Protein AF-0000000086748473 (afdb_homodimer)

Nearest PDB structures (foldseek):
  2xcj-assembly1_B  TM=9.299E-01  e=6.139E-07  Peduovirus P2
  2l49-assembly1_B  TM=7.675E-01  e=3.683E-05  Peduovirus P2
  8tac-assembly2_B  TM=9.339E-01  e=2.029E-02  synthetic construct
  1y7y-assembly1_B  TM=9.120E-01  e=1.917E-02  Aeromonas hydrophila
  2b5a-assembly1_A  TM=8.966E-01  e=2.407E-02  [Bacillus] caldolyticus

Structure (mmCIF, N/CA/C/O backbone):
data_AF-0000000086748473-model_v1
#
loop_
_entity.id
_entity.type
_entity.pdbx_description
1 polymer 'XRE family transcriptional regulator'
#
loop_
_atom_site.group_PDB
_atom_site.id
_atom_site.type_symbol
_atom_site.label_atom_id
_atom_site.label_alt_id
_atom_site.label_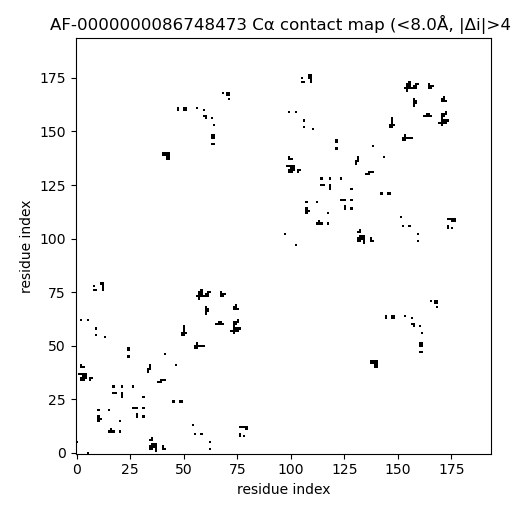comp_id
_atom_site.label_asym_id
_atom_site.label_entity_id
_atom_site.label_seq_id
_atom_site.pdbx_PDB_ins_code
_atom_site.Cartn_x
_atom_site.Cartn_y
_atom_site.Cartn_z
_atom_site.occupancy
_atom_site.B_iso_or_equiv
_atom_site.auth_seq_id
_atom_site.auth_comp_id
_atom_site.auth_asym_id
_atom_site.auth_atom_id
_atom_site.pdbx_PDB_model_num
ATOM 1 N N . MET A 1 1 ? 14.211 -3.514 -5.16 1 90.56 1 MET A N 1
ATOM 2 C CA . MET A 1 1 ? 13.211 -4.023 -6.098 1 90.56 1 MET A CA 1
ATOM 3 C C . MET A 1 1 ? 12.156 -2.967 -6.387 1 90.56 1 MET A C 1
ATOM 5 O O . MET A 1 1 ? 11.758 -2.217 -5.492 1 90.56 1 MET A O 1
ATOM 9 N N . ASN A 1 2 ? 11.789 -2.949 -7.746 1 95.5 2 ASN A N 1
ATOM 10 C CA . ASN A 1 2 ? 10.633 -2.096 -8.023 1 95.5 2 ASN A CA 1
ATOM 11 C C . ASN A 1 2 ? 9.32 -2.816 -7.742 1 95.5 2 ASN A C 1
ATOM 13 O O . ASN A 1 2 ? 9.32 -4.004 -7.41 1 95.5 2 ASN A O 1
ATOM 17 N N . ILE A 1 3 ? 8.227 -2.109 -7.836 1 97.62 3 ILE A N 1
ATOM 18 C CA . ILE A 1 3 ? 6.941 -2.646 -7.406 1 97.62 3 ILE A CA 1
ATOM 19 C C . ILE A 1 3 ? 6.566 -3.844 -8.281 1 97.62 3 ILE A C 1
ATOM 21 O O . ILE A 1 3 ? 6.008 -4.828 -7.789 1 97.62 3 ILE A O 1
ATOM 25 N N . GLY A 1 4 ? 6.852 -3.752 -9.547 1 97.81 4 GLY A N 1
ATOM 26 C CA . GLY A 1 4 ? 6.586 -4.887 -10.414 1 97.81 4 GLY A CA 1
ATOM 27 C C . GLY A 1 4 ? 7.34 -6.137 -10.016 1 97.81 4 GLY A C 1
ATOM 28 O O . GLY A 1 4 ? 6.781 -7.234 -10.023 1 97.81 4 GLY A O 1
ATOM 29 N N . GLU A 1 5 ? 8.562 -6.043 -9.711 1 97.06 5 GLU A N 1
ATOM 30 C CA . GLU A 1 5 ? 9.391 -7.148 -9.242 1 97.06 5 GLU A CA 1
ATOM 31 C C . GLU A 1 5 ? 8.852 -7.742 -7.945 1 97.06 5 GLU A C 1
ATOM 33 O O . GLU A 1 5 ? 8.898 -8.961 -7.742 1 97.06 5 GLU A O 1
ATOM 38 N N . LYS A 1 6 ? 8.367 -6.902 -7.09 1 97.62 6 LYS A N 1
ATOM 39 C CA . LYS A 1 6 ? 7.828 -7.375 -5.816 1 97.62 6 LYS A CA 1
ATOM 40 C C . LYS A 1 6 ? 6.559 -8.195 -6.031 1 97.62 6 LYS A C 1
ATOM 42 O O . LYS A 1 6 ? 6.355 -9.219 -5.371 1 97.62 6 LYS A O 1
ATOM 47 N N . ILE A 1 7 ? 5.746 -7.699 -6.934 1 98 7 ILE A N 1
ATOM 48 C CA . ILE A 1 7 ? 4.52 -8.43 -7.238 1 98 7 ILE A CA 1
ATOM 49 C C . ILE A 1 7 ? 4.867 -9.812 -7.797 1 98 7 ILE A C 1
ATOM 51 O O . ILE A 1 7 ? 4.273 -10.812 -7.398 1 98 7 ILE A O 1
ATOM 55 N N . LYS A 1 8 ? 5.855 -9.812 -8.641 1 97.69 8 LYS A N 1
ATOM 56 C CA . LYS A 1 8 ? 6.32 -11.078 -9.195 1 97.69 8 LYS A CA 1
ATOM 57 C C . LYS A 1 8 ? 6.863 -11.992 -8.094 1 97.69 8 LYS A C 1
ATOM 59 O O . LYS A 1 8 ? 6.574 -13.188 -8.07 1 97.69 8 LYS A O 1
ATOM 64 N N . ALA A 1 9 ? 7.633 -11.461 -7.223 1 97.62 9 ALA A N 1
ATOM 65 C CA . ALA A 1 9 ? 8.211 -12.227 -6.117 1 97.62 9 ALA A CA 1
ATOM 66 C C . ALA A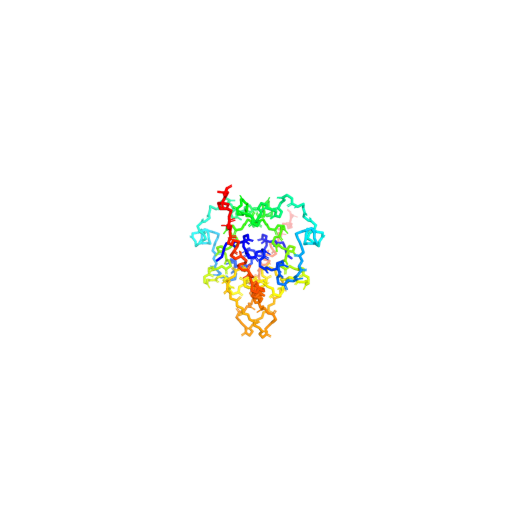 1 9 ? 7.113 -12.836 -5.246 1 97.62 9 ALA A C 1
ATOM 68 O O . ALA A 1 9 ? 7.207 -14 -4.84 1 97.62 9 ALA A O 1
ATOM 69 N N . MET A 1 10 ? 6.086 -12.102 -4.984 1 97.19 10 MET A N 1
ATOM 70 C CA . MET A 1 10 ? 4.969 -12.586 -4.18 1 97.19 10 MET A CA 1
ATOM 71 C C . MET A 1 10 ? 4.234 -13.719 -4.891 1 97.19 10 MET A C 1
ATOM 73 O O . MET A 1 10 ? 3.918 -14.742 -4.273 1 97.19 10 MET A O 1
ATOM 77 N N . ARG A 1 11 ? 3.982 -13.391 -6.133 1 97.75 11 ARG A N 1
ATOM 78 C CA . ARG A 1 11 ? 3.305 -14.414 -6.93 1 97.75 11 ARG A CA 1
ATOM 79 C C . ARG A 1 11 ? 4.082 -15.727 -6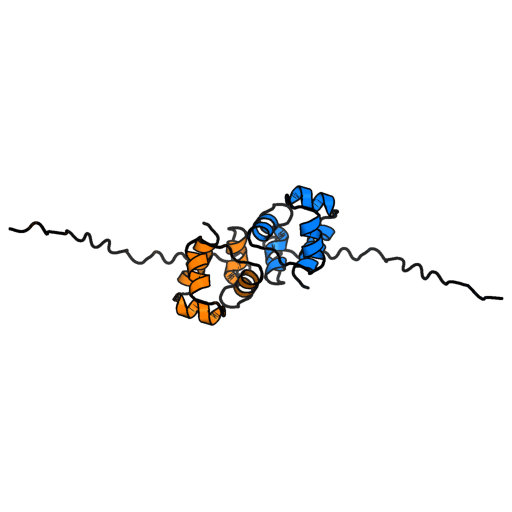.918 1 97.75 11 ARG A C 1
ATOM 81 O O . ARG A 1 11 ? 3.504 -16.797 -6.699 1 97.75 11 ARG A O 1
ATOM 88 N N . ASN A 1 12 ? 5.402 -15.617 -7.113 1 97.44 12 ASN A N 1
ATOM 89 C CA . ASN A 1 12 ? 6.266 -16.797 -7.152 1 97.44 12 ASN A CA 1
ATOM 90 C C . ASN A 1 12 ? 6.324 -17.484 -5.793 1 97.44 12 ASN A C 1
ATOM 92 O O . ASN A 1 12 ? 6.336 -18.719 -5.715 1 97.44 12 ASN A O 1
ATOM 96 N N . ALA A 1 13 ? 6.41 -16.766 -4.766 1 97.12 13 ALA A N 1
ATOM 97 C CA . ALA A 1 13 ? 6.473 -17.312 -3.414 1 97.12 13 ALA A CA 1
ATOM 98 C C . ALA A 1 13 ? 5.234 -18.156 -3.104 1 97.12 13 ALA A C 1
ATOM 100 O O . ALA A 1 13 ? 5.305 -19.109 -2.334 1 97.12 13 ALA A O 1
ATOM 101 N N . GLU A 1 14 ? 4.152 -17.734 -3.717 1 97.25 14 GLU A N 1
ATOM 102 C CA . GLU A 1 14 ? 2.898 -18.453 -3.512 1 97.25 14 GLU A CA 1
ATOM 103 C C . GLU A 1 14 ? 2.705 -19.531 -4.57 1 97.25 14 GLU A C 1
ATOM 105 O O . GLU A 1 14 ? 1.629 -20.125 -4.672 1 97.25 14 GLU A O 1
ATOM 110 N N . ASN A 1 15 ? 3.727 -19.734 -5.434 1 97.25 15 ASN A N 1
ATOM 111 C CA . ASN A 1 15 ? 3.75 -20.766 -6.477 1 97.25 15 ASN A CA 1
ATOM 112 C C . ASN A 1 15 ? 2.58 -20.594 -7.441 1 97.25 15 ASN A C 1
ATOM 114 O O . ASN A 1 15 ? 1.913 -21.578 -7.781 1 97.25 15 ASN A O 1
ATOM 118 N N . LEU A 1 16 ? 2.35 -19.406 -7.824 1 97.62 16 LEU A N 1
ATOM 119 C CA . LEU A 1 16 ? 1.267 -19.125 -8.758 1 97.62 16 LEU A CA 1
ATOM 120 C C . LEU A 1 16 ? 1.817 -18.75 -10.133 1 97.62 16 LEU A C 1
ATOM 122 O O . LEU A 1 16 ? 2.816 -18.031 -10.234 1 97.62 16 LEU A O 1
ATOM 126 N N . SER A 1 17 ? 1.185 -19.266 -11.109 1 98.25 17 SER A N 1
ATOM 127 C CA . SER A 1 17 ? 1.438 -18.766 -12.453 1 98.25 17 SER A CA 1
ATOM 128 C C . SER A 1 17 ? 0.825 -17.375 -12.648 1 98.25 17 SER A C 1
ATOM 130 O O . SER A 1 17 ? 0.049 -16.922 -11.805 1 98.25 17 SER A O 1
ATOM 132 N N . GLN A 1 18 ? 1.211 -16.828 -13.781 1 98.38 18 GLN A N 1
ATOM 133 C CA . GLN A 1 18 ? 0.623 -15.516 -14.07 1 98.38 18 GLN A CA 1
ATOM 134 C C . GLN A 1 18 ? -0.89 -15.625 -14.242 1 98.38 18 GLN A C 1
ATOM 136 O O . GLN A 1 18 ? -1.635 -14.766 -13.758 1 98.38 18 GLN A O 1
ATOM 141 N N . SER A 1 19 ? -1.326 -16.656 -14.93 1 98.38 19 SER A N 1
ATOM 142 C CA . SER A 1 19 ? -2.752 -16.859 -15.156 1 98.38 19 SER A CA 1
ATOM 143 C C . SER A 1 19 ? -3.498 -17.094 -13.852 1 98.38 19 SER A C 1
ATOM 145 O O . SER A 1 19 ? -4.566 -16.516 -13.633 1 98.38 19 SER A O 1
ATOM 147 N N . GLN A 1 20 ? -2.963 -17.859 -12.969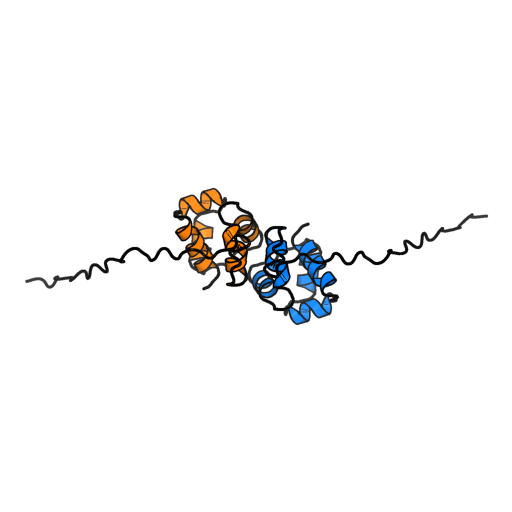 1 98.5 20 GLN A N 1
ATOM 148 C CA . GLN A 1 20 ? -3.576 -18.141 -11.68 1 98.5 20 GLN A CA 1
ATOM 149 C C . GLN A 1 20 ? -3.641 -16.875 -10.82 1 98.5 20 GLN A C 1
ATOM 151 O O . GLN A 1 20 ? -4.656 -16.609 -10.172 1 98.5 20 GLN A O 1
ATOM 156 N N . PHE A 1 21 ? -2.592 -16.203 -10.867 1 98.56 21 PHE A N 1
ATOM 157 C CA . PHE A 1 21 ? -2.531 -14.961 -10.117 1 98.56 21 PHE A CA 1
ATOM 158 C C . PHE A 1 21 ? -3.607 -13.992 -10.594 1 98.56 21 PHE A C 1
ATOM 160 O O . PHE A 1 21 ? -4.293 -13.367 -9.781 1 98.56 21 PHE A O 1
ATOM 167 N N . CYS A 1 22 ? -3.809 -13.789 -11.852 1 98.5 22 CYS A N 1
ATOM 168 C CA . CYS A 1 22 ? -4.789 -12.898 -12.453 1 98.5 22 CYS A CA 1
ATOM 169 C C . CYS A 1 22 ? -6.207 -13.305 -12.078 1 98.5 22 CYS A C 1
ATOM 171 O O . CYS A 1 22 ? -7.059 -12.445 -11.828 1 98.5 22 CYS A O 1
ATOM 173 N N . GLU A 1 23 ? -6.41 -14.602 -12.047 1 98.12 23 GLU A N 1
ATOM 174 C CA . GLU A 1 23 ? -7.727 -15.102 -11.656 1 98.12 23 GLU A CA 1
ATOM 175 C C . GLU A 1 23 ? -8.055 -14.734 -10.211 1 98.12 23 GLU A C 1
ATOM 177 O O . GLU A 1 23 ? -9.141 -14.242 -9.922 1 98.12 23 GLU A O 1
ATOM 182 N N . ILE A 1 24 ? -7.078 -14.891 -9.367 1 97.5 24 ILE A N 1
ATOM 183 C CA . ILE A 1 24 ? -7.246 -14.594 -7.949 1 97.5 24 ILE A CA 1
ATOM 184 C C . ILE A 1 24 ? -7.473 -13.102 -7.758 1 97.5 24 ILE A C 1
ATOM 186 O O . ILE A 1 24 ? -8.344 -12.688 -6.988 1 97.5 24 ILE A O 1
ATOM 190 N N . MET A 1 25 ? -6.73 -12.344 -8.508 1 97.06 25 MET A N 1
ATOM 191 C CA . MET A 1 25 ? -6.727 -10.891 -8.336 1 97.06 25 MET A CA 1
ATOM 192 C C . MET A 1 25 ? -7.801 -10.242 -9.195 1 97.06 25 MET A C 1
ATOM 194 O O . MET A 1 25 ? -8.047 -9.039 -9.078 1 97.06 25 MET A O 1
ATOM 198 N N . GLN A 1 26 ? -8.422 -11.008 -10.055 1 97.19 26 GLN A N 1
ATOM 199 C CA . GLN A 1 26 ? -9.383 -10.469 -11.016 1 97.19 26 GLN A CA 1
ATOM 200 C C . GLN A 1 26 ? -8.766 -9.328 -11.828 1 97.19 26 GLN A C 1
ATOM 202 O O . GLN A 1 26 ? -9.344 -8.242 -11.922 1 97.19 26 GLN A O 1
ATOM 207 N N . LEU A 1 27 ? -7.66 -9.656 -12.422 1 96.5 27 LEU A N 1
ATOM 208 C CA . LEU A 1 27 ? -6.875 -8.742 -13.242 1 96.5 27 LEU A CA 1
ATOM 209 C C . LEU A 1 27 ? -6.605 -9.336 -14.625 1 96.5 27 LEU A C 1
ATOM 211 O O . LEU A 1 27 ? -6.32 -10.531 -14.742 1 96.5 27 LEU A O 1
ATOM 215 N N . PRO A 1 28 ? -6.719 -8.523 -15.641 1 97.31 28 PRO A N 1
ATOM 216 C CA . PRO A 1 28 ? -6.32 -9.023 -16.953 1 97.31 28 PRO A CA 1
ATOM 217 C C . PRO A 1 28 ? -4.832 -9.375 -17.031 1 97.31 28 PRO A C 1
ATOM 219 O O . PRO A 1 28 ? -4 -8.672 -16.453 1 97.31 28 PRO A O 1
ATOM 222 N N . LEU A 1 29 ? -4.531 -10.422 -17.797 1 97.81 29 LEU A N 1
ATOM 223 C CA . LEU A 1 29 ? -3.15 -10.867 -17.969 1 97.81 29 LEU A CA 1
ATOM 224 C C . LEU A 1 29 ? -2.277 -9.75 -18.531 1 97.81 29 LEU A C 1
ATOM 226 O O . LEU A 1 29 ? -1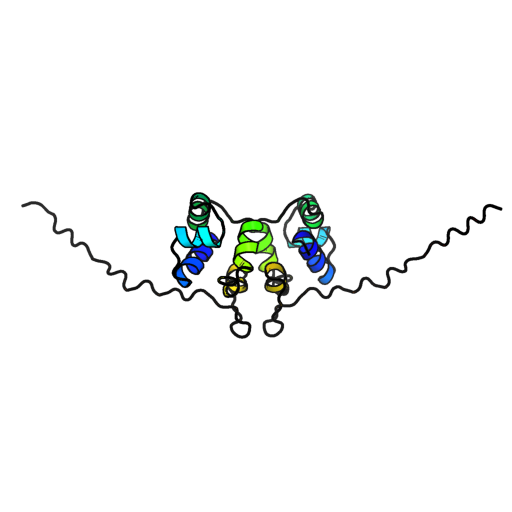.121 -9.602 -18.125 1 97.81 29 LEU A O 1
ATOM 230 N N . SER A 1 30 ? -2.814 -9 -19.391 1 97.88 30 SER A N 1
ATOM 231 C CA . SER A 1 30 ? -2.066 -7.906 -20 1 97.88 30 SER A CA 1
ATOM 232 C C . SER A 1 30 ? -1.627 -6.887 -18.953 1 97.88 30 SER A C 1
ATOM 234 O O . SER A 1 30 ? -0.52 -6.348 -19.031 1 97.88 30 SER A O 1
ATOM 236 N N . THR A 1 31 ? -2.467 -6.625 -17.969 1 97.62 31 THR A N 1
ATOM 237 C CA . THR A 1 31 ? -2.156 -5.688 -16.906 1 97.62 31 THR A CA 1
ATOM 238 C C . THR A 1 31 ? -1.033 -6.227 -16.016 1 97.62 31 THR A C 1
ATOM 240 O O . THR A 1 31 ? -0.087 -5.504 -15.703 1 97.62 31 THR A O 1
ATOM 243 N N . LEU A 1 32 ? -1.147 -7.488 -15.68 1 98.25 32 LEU A N 1
ATOM 244 C CA . LEU A 1 32 ? -0.112 -8.094 -14.844 1 98.25 32 LEU A CA 1
ATOM 245 C C . LEU A 1 32 ? 1.239 -8.062 -15.555 1 98.25 32 LEU A C 1
ATOM 247 O O . LEU A 1 32 ? 2.262 -7.754 -14.938 1 98.25 32 LEU A O 1
ATOM 251 N N . LYS A 1 33 ? 1.223 -8.359 -16.812 1 98.12 33 LYS A N 1
ATOM 252 C CA . LYS A 1 33 ? 2.459 -8.359 -17.594 1 98.12 33 LYS A CA 1
ATOM 253 C C . LYS A 1 33 ? 3.102 -6.977 -17.594 1 98.12 33 LYS A C 1
ATOM 255 O O . LYS A 1 33 ? 4.32 -6.852 -17.469 1 98.12 33 LYS A O 1
ATOM 260 N N . LYS A 1 34 ? 2.299 -6.012 -17.719 1 98.12 34 LYS A N 1
ATOM 261 C CA . LYS A 1 34 ? 2.811 -4.645 -17.703 1 98.12 34 LYS A CA 1
ATOM 262 C C . LYS A 1 34 ? 3.371 -4.281 -16.344 1 98.12 34 LYS A C 1
ATOM 264 O O . LYS A 1 34 ? 4.391 -3.6 -16.234 1 98.12 34 LYS A O 1
ATOM 269 N N . LEU A 1 35 ? 2.734 -4.73 -15.336 1 97.75 35 LEU A N 1
ATOM 270 C CA . LEU A 1 35 ? 3.188 -4.473 -13.969 1 97.75 35 LEU A CA 1
ATOM 271 C C . LEU A 1 35 ? 4.516 -5.168 -13.703 1 97.75 35 LEU A C 1
ATOM 273 O O . LEU A 1 35 ? 5.496 -4.523 -13.32 1 97.75 35 LEU A O 1
ATOM 277 N N . GLU A 1 36 ? 4.492 -6.461 -14 1 97.31 36 GLU A N 1
ATOM 278 C CA . GLU A 1 36 ? 5.68 -7.254 -13.703 1 97.31 36 GLU A CA 1
ATOM 279 C C . GLU A 1 36 ? 6.84 -6.867 -14.617 1 97.31 36 GLU A C 1
ATOM 281 O O . GLU A 1 36 ? 8.008 -7.035 -14.258 1 97.31 36 GLU A O 1
ATOM 286 N N . GLY A 1 37 ? 6.465 -6.316 -15.758 1 96.56 37 GLY A N 1
ATOM 287 C CA . GLY A 1 37 ? 7.469 -5.898 -16.719 1 96.56 37 GLY A CA 1
ATOM 288 C C . GLY A 1 37 ? 7.996 -4.5 -16.469 1 96.56 37 GLY A C 1
ATOM 289 O O . GLY A 1 37 ? 8.898 -4.035 -17.172 1 96.56 37 GLY A O 1
ATOM 290 N N . GLY A 1 38 ? 7.453 -3.791 -15.609 1 95.94 38 GLY A N 1
ATOM 291 C CA . GLY A 1 38 ? 7.922 -2.467 -15.234 1 95.94 38 GLY A CA 1
ATOM 292 C C . GLY A 1 38 ? 7.352 -1.361 -16.094 1 95.94 38 GLY A C 1
ATOM 293 O O . GLY A 1 38 ? 7.801 -0.216 -16.031 1 95.94 38 GLY A O 1
ATOM 294 N N . HIS A 1 39 ? 6.371 -1.622 -16.828 1 95.94 39 HIS A N 1
ATOM 295 C CA . HIS A 1 39 ? 5.801 -0.643 -17.75 1 95.94 39 HIS A CA 1
ATOM 296 C C . HIS A 1 39 ? 4.77 0.232 -17.047 1 95.94 39 HIS A C 1
ATOM 298 O O . HIS A 1 39 ? 4.535 1.372 -17.453 1 95.94 39 HIS A O 1
ATOM 304 N N . ASN A 1 40 ? 4.078 -0.27 -16.047 1 95.75 40 ASN A N 1
ATOM 305 C CA . ASN A 1 40 ? 3.082 0.455 -15.273 1 95.75 40 ASN A CA 1
ATOM 306 C C . ASN A 1 40 ? 3.287 0.245 -13.773 1 95.75 40 ASN A C 1
ATOM 308 O O . ASN A 1 40 ? 3.902 -0.738 -13.359 1 95.75 40 ASN A O 1
ATOM 312 N N . GLU A 1 41 ? 2.824 1.185 -13.102 1 97.5 41 GLU A N 1
ATOM 313 C CA . GLU A 1 41 ? 2.713 1.018 -11.656 1 97.5 41 GLU A CA 1
ATOM 314 C C . GLU A 1 41 ? 1.271 0.74 -11.242 1 97.5 41 GLU A C 1
ATOM 316 O O . GLU A 1 41 ? 0.333 1.229 -11.867 1 97.5 41 GLU A O 1
ATOM 321 N N . PRO A 1 42 ? 1.113 -0.046 -10.227 1 97.69 42 PRO A N 1
ATOM 322 C CA . PRO A 1 42 ? -0.257 -0.336 -9.797 1 97.69 42 PRO A CA 1
ATOM 323 C C . PRO A 1 42 ? -0.938 0.865 -9.148 1 97.69 42 PRO A C 1
ATOM 325 O O . PRO A 1 42 ? -0.271 1.69 -8.516 1 97.69 42 PRO A O 1
ATOM 328 N N . GLY A 1 43 ? -2.225 0.92 -9.312 1 96.69 43 GLY A N 1
ATOM 329 C CA . GLY A 1 43 ? -3.039 1.896 -8.602 1 96.69 43 GLY A CA 1
ATOM 330 C C . GLY A 1 43 ? -3.621 1.361 -7.309 1 96.69 43 GLY A C 1
ATOM 331 O O . GLY A 1 43 ? -3.34 0.226 -6.918 1 96.69 43 GLY A O 1
ATOM 332 N N . TRP A 1 44 ? -4.41 2.16 -6.703 1 97.44 44 TRP A N 1
ATOM 333 C CA . TRP A 1 44 ? -5.008 1.827 -5.418 1 97.44 44 TRP A CA 1
ATOM 334 C C . TRP A 1 44 ? -5.82 0.542 -5.512 1 97.44 44 TRP A C 1
ATOM 336 O O . TRP A 1 44 ? -5.727 -0.326 -4.641 1 97.44 44 TRP A O 1
ATOM 346 N N . ASN A 1 45 ? -6.574 0.429 -6.574 1 95.88 45 ASN A N 1
ATOM 347 C CA . ASN A 1 45 ? -7.445 -0.735 -6.707 1 95.88 45 ASN A CA 1
ATOM 348 C C . ASN A 1 45 ? -6.648 -2.037 -6.68 1 95.88 45 ASN A C 1
ATOM 350 O O . ASN A 1 45 ? -6.973 -2.953 -5.926 1 95.88 45 ASN A O 1
ATOM 354 N N . THR A 1 46 ? -5.621 -2.07 -7.422 1 97.38 46 THR A N 1
ATOM 355 C CA . THR A 1 46 ? -4.781 -3.262 -7.484 1 97.38 46 THR A CA 1
ATOM 356 C C . THR A 1 46 ? -4.07 -3.494 -6.152 1 97.38 46 THR A C 1
ATOM 358 O O . THR A 1 46 ? -4.07 -4.613 -5.633 1 97.38 46 THR A O 1
ATOM 361 N N . LEU A 1 47 ? -3.551 -2.48 -5.574 1 98.06 47 LEU A N 1
ATOM 362 C CA . LEU A 1 47 ? -2.789 -2.588 -4.332 1 98.06 47 LEU A CA 1
ATOM 363 C C . LEU A 1 47 ? -3.691 -3.002 -3.176 1 98.06 47 LEU A C 1
ATOM 365 O O . LEU A 1 47 ? -3.299 -3.814 -2.334 1 98.06 47 LEU A O 1
ATOM 369 N N . SER A 1 48 ? -4.816 -2.375 -3.129 1 97.56 48 SER A N 1
ATOM 370 C CA . SER A 1 48 ? -5.754 -2.709 -2.062 1 97.56 48 SER A CA 1
ATOM 371 C C . SER A 1 48 ? -6.195 -4.168 -2.152 1 97.56 48 SER A C 1
ATOM 373 O O . SER A 1 48 ? -6.242 -4.871 -1.141 1 97.56 48 SER A O 1
ATOM 375 N N . LYS A 1 49 ? -6.504 -4.656 -3.312 1 97.06 49 LYS A N 1
ATOM 376 C CA . LYS A 1 49 ? -6.875 -6.055 -3.504 1 97.06 49 LYS A CA 1
ATOM 377 C C . LYS A 1 49 ? -5.734 -6.984 -3.098 1 97.06 49 LYS A C 1
ATOM 379 O O . LYS A 1 49 ? -5.961 -7.988 -2.416 1 97.06 49 LYS A O 1
ATOM 384 N N . LEU A 1 50 ? -4.59 -6.633 -3.496 1 97.62 50 LEU A N 1
ATOM 385 C CA . LEU A 1 50 ? -3.4 -7.438 -3.23 1 97.62 50 LEU A CA 1
ATOM 386 C C . LEU A 1 50 ? -3.133 -7.531 -1.732 1 97.62 50 LEU A C 1
ATOM 388 O O . LEU A 1 50 ? -2.957 -8.625 -1.195 1 97.62 50 LEU A O 1
ATOM 392 N N . THR A 1 51 ? -3.186 -6.43 -1.056 1 98.12 51 THR A N 1
ATOM 393 C CA . THR A 1 51 ? -2.77 -6.367 0.341 1 98.12 51 THR A CA 1
ATOM 394 C C . THR A 1 51 ? -3.879 -6.871 1.26 1 98.12 51 THR A C 1
ATOM 396 O O . THR A 1 51 ? -3.637 -7.164 2.432 1 98.12 51 THR A O 1
ATOM 399 N N . GLN A 1 52 ? -5.066 -6.934 0.748 1 97.38 52 GLN A N 1
ATOM 400 C CA . GLN A 1 52 ? -6.18 -7.363 1.588 1 97.38 52 GLN A CA 1
ATOM 401 C C . GLN A 1 52 ? -6.543 -8.82 1.318 1 97.38 52 GLN A C 1
ATOM 403 O O . GLN A 1 52 ? -7.289 -9.43 2.086 1 97.38 52 GLN A O 1
ATOM 408 N N . HIS A 1 53 ? -6.023 -9.297 0.256 1 97.88 53 HIS A N 1
ATOM 409 C CA . HIS A 1 53 ? -6.285 -10.703 -0.034 1 97.88 53 HIS A CA 1
ATOM 410 C C . HIS A 1 53 ? -5.645 -11.609 1.011 1 97.88 53 HIS A C 1
ATOM 412 O O . HIS A 1 53 ? -4.473 -11.438 1.355 1 97.88 53 HIS A O 1
ATOM 418 N N . PRO A 1 54 ? -6.359 -12.617 1.421 1 97 54 PRO A N 1
ATOM 419 C CA . PRO A 1 54 ? -5.852 -13.477 2.49 1 97 54 PRO A CA 1
ATOM 420 C C . PRO A 1 54 ? -4.543 -14.164 2.121 1 97 54 PRO A C 1
ATOM 422 O O . PRO A 1 54 ? -3.701 -14.406 2.99 1 97 54 PRO A O 1
ATOM 425 N N . LYS A 1 55 ? -4.34 -14.398 0.906 1 96.81 55 LYS A N 1
ATOM 426 C CA . LYS A 1 55 ? -3.152 -15.109 0.442 1 96.81 55 LYS A CA 1
ATOM 427 C C . LYS A 1 55 ? -1.934 -14.195 0.426 1 96.81 55 LYS A C 1
ATOM 429 O O . LYS A 1 55 ? -0.799 -14.656 0.561 1 96.81 55 LYS A O 1
ATOM 434 N N . PHE A 1 56 ? -2.141 -12.945 0.279 1 98.19 56 PHE A N 1
ATOM 435 C CA . PHE A 1 56 ? -1.021 -12.055 -0.012 1 98.19 56 PHE A CA 1
ATOM 436 C C . PHE A 1 56 ? -0.838 -11.031 1.102 1 98.19 56 PHE A C 1
ATOM 438 O O . PHE A 1 56 ? 0.206 -10.383 1.189 1 98.19 56 PHE A O 1
ATOM 445 N N . LYS A 1 57 ? -1.816 -10.914 1.99 1 98.19 57 LYS A N 1
ATOM 446 C CA . LYS A 1 57 ? -1.812 -9.859 3.004 1 98.19 57 LYS A CA 1
ATOM 447 C C . LYS A 1 57 ? -0.594 -9.984 3.914 1 98.19 57 LYS A C 1
ATOM 449 O O . LYS A 1 57 ? -0.149 -8.992 4.5 1 98.19 57 LYS A O 1
ATOM 454 N N . LYS A 1 58 ? -0.017 -11.141 4.016 1 97.75 58 LYS A N 1
ATOM 455 C CA . LYS A 1 58 ? 1.148 -11.375 4.863 1 97.75 58 LYS A CA 1
ATOM 456 C C . LYS A 1 58 ? 2.371 -10.633 4.336 1 97.75 58 LYS A C 1
ATOM 458 O O . LYS A 1 58 ? 3.354 -10.453 5.059 1 97.75 58 LYS A O 1
ATOM 463 N N . TYR A 1 59 ? 2.309 -10.141 3.062 1 98.44 59 TYR A N 1
ATOM 464 C CA . TYR A 1 59 ? 3.459 -9.492 2.447 1 98.44 59 TYR A CA 1
ATOM 465 C C . TYR A 1 59 ? 3.307 -7.977 2.475 1 98.44 59 TYR A C 1
ATOM 467 O O . TYR A 1 59 ? 4.176 -7.25 1.983 1 98.44 59 TYR A O 1
ATOM 475 N N . THR A 1 60 ? 2.301 -7.484 3.08 1 98.56 60 THR A N 1
ATOM 476 C CA . THR A 1 60 ? 1.897 -6.086 2.941 1 98.56 60 THR A CA 1
ATOM 477 C C . THR A 1 60 ? 3.008 -5.152 3.412 1 98.56 60 THR A C 1
ATOM 479 O O . THR A 1 60 ? 3.395 -4.227 2.695 1 98.56 60 THR A O 1
ATOM 482 N N . LEU A 1 61 ? 3.545 -5.391 4.551 1 98.25 61 LEU A N 1
ATOM 483 C CA . LEU A 1 61 ? 4.555 -4.5 5.109 1 98.25 61 LEU A CA 1
ATOM 484 C C . LEU A 1 61 ? 5.816 -4.504 4.25 1 98.25 61 LEU A C 1
ATOM 486 O O . LEU A 1 61 ? 6.359 -3.441 3.934 1 98.25 61 LEU A O 1
ATOM 490 N N . TRP A 1 62 ? 6.23 -5.68 3.867 1 98.06 62 TRP A N 1
ATOM 491 C CA . TRP A 1 62 ? 7.398 -5.805 3 1 98.06 62 TRP A CA 1
ATOM 492 C C . TRP A 1 62 ? 7.156 -5.113 1.66 1 98.06 62 TRP A C 1
ATOM 494 O O . TRP A 1 62 ? 8.016 -4.383 1.165 1 98.06 62 TRP A O 1
ATOM 504 N N . LEU A 1 63 ? 5.996 -5.324 1.14 1 98.19 63 LEU A N 1
ATOM 505 C CA . LEU A 1 63 ? 5.629 -4.766 -0.159 1 98.19 63 LEU A CA 1
ATOM 506 C C . LEU A 1 63 ? 5.734 -3.246 -0.148 1 98.19 63 LEU A C 1
ATOM 508 O O . LEU A 1 63 ? 6.258 -2.648 -1.091 1 98.19 63 LEU A O 1
ATOM 512 N N . MET A 1 64 ? 5.332 -2.666 0.977 1 98.19 64 MET A N 1
ATOM 513 C CA . MET A 1 64 ? 5.168 -1.216 1.006 1 98.19 64 MET A CA 1
ATOM 514 C C . MET A 1 64 ? 6.406 -0.541 1.588 1 98.19 64 MET A C 1
ATOM 516 O O . MET A 1 64 ? 6.711 0.604 1.251 1 98.19 64 MET A O 1
ATOM 520 N N . THR A 1 65 ? 7.18 -1.241 2.488 1 96.94 65 THR A N 1
ATOM 521 C CA . THR A 1 65 ? 8.203 -0.531 3.25 1 96.94 65 THR A CA 1
ATOM 522 C C . THR A 1 65 ? 9.531 -1.267 3.182 1 96.94 65 THR A C 1
ATOM 524 O O . THR A 1 65 ? 10.547 -0.781 3.695 1 96.94 65 THR A O 1
ATOM 527 N N . ASP A 1 66 ? 9.57 -2.426 2.633 1 97 66 ASP A N 1
ATOM 528 C CA . ASP A 1 66 ? 10.766 -3.27 2.568 1 97 66 ASP A CA 1
ATOM 529 C C . ASP A 1 66 ? 11.148 -3.779 3.957 1 97 66 ASP A C 1
ATOM 531 O O . ASP A 1 66 ? 12.297 -4.16 4.184 1 97 66 ASP A O 1
ATOM 535 N N . THR A 1 67 ? 10.18 -3.709 4.922 1 95.94 67 THR A N 1
ATOM 536 C CA . THR A 1 67 ? 10.391 -4.254 6.258 1 95.94 67 THR A CA 1
ATOM 537 C C . THR A 1 67 ? 9.398 -5.371 6.555 1 95.94 67 THR A C 1
ATOM 539 O O . THR A 1 67 ? 8.367 -5.484 5.891 1 95.94 67 THR A O 1
ATOM 542 N N . THR A 1 68 ? 9.805 -6.176 7.527 1 97.25 68 THR A N 1
ATOM 543 C CA . THR A 1 68 ? 8.938 -7.273 7.945 1 97.25 68 THR A CA 1
ATOM 544 C C . THR A 1 68 ? 8.672 -7.211 9.445 1 97.25 68 THR A C 1
ATOM 546 O O . THR A 1 68 ? 9.312 -6.434 10.164 1 97.25 68 THR A O 1
ATOM 549 N N . ALA A 1 69 ? 7.629 -7.828 9.844 1 96.88 69 ALA A N 1
ATOM 550 C CA . ALA A 1 69 ? 7.242 -8.023 11.242 1 96.88 69 ALA A CA 1
ATOM 551 C C . ALA A 1 69 ? 6.688 -9.422 11.469 1 96.88 69 ALA A C 1
ATOM 553 O O . ALA A 1 69 ? 5.484 -9.594 11.688 1 96.88 69 ALA A O 1
ATOM 554 N N . PRO A 1 70 ? 7.625 -10.391 11.484 1 96.38 70 PRO A N 1
ATOM 555 C CA . PRO A 1 70 ? 7.184 -11.781 11.555 1 96.38 70 PRO A CA 1
ATOM 556 C C . PRO A 1 70 ? 6.297 -12.062 12.773 1 96.38 70 PRO A C 1
ATOM 558 O O . PRO A 1 70 ? 5.395 -12.898 12.703 1 96.38 70 PRO A O 1
ATOM 561 N N . GLU A 1 71 ? 6.539 -11.336 13.844 1 95.19 71 GLU A N 1
ATOM 562 C CA . GLU A 1 71 ? 5.734 -11.523 15.047 1 95.19 71 GLU A CA 1
ATOM 563 C C . GLU A 1 71 ? 4.273 -11.156 14.797 1 95.19 71 GLU A C 1
ATOM 565 O O . GLU A 1 71 ? 3.381 -11.617 15.516 1 95.19 71 GLU A O 1
ATOM 570 N N . ALA A 1 72 ? 4.066 -10.438 13.789 1 95.75 72 ALA A N 1
ATOM 571 C CA . ALA A 1 72 ? 2.707 -10.031 13.438 1 95.75 72 ALA A CA 1
ATOM 572 C C . ALA A 1 72 ? 2.244 -10.719 12.156 1 95.75 72 ALA A C 1
ATOM 574 O O . ALA A 1 72 ? 1.251 -10.305 11.547 1 95.75 72 ALA A O 1
ATOM 575 N N . GLY A 1 73 ? 2.998 -11.609 11.68 1 96.69 73 GLY A N 1
ATOM 576 C CA . GLY A 1 73 ? 2.643 -12.367 10.492 1 96.69 73 GLY A CA 1
ATOM 577 C C . GLY A 1 73 ? 3.041 -11.68 9.203 1 96.69 73 GLY A C 1
ATOM 578 O O . GLY A 1 73 ? 2.654 -12.117 8.117 1 96.69 73 GLY A O 1
ATOM 579 N N . GLN A 1 74 ? 3.727 -10.594 9.297 1 98 74 GLN A N 1
ATOM 580 C CA . GLN A 1 74 ? 4.211 -9.859 8.133 1 98 74 GLN A CA 1
ATOM 581 C C . GLN A 1 74 ? 5.605 -10.328 7.727 1 98 74 GLN A C 1
ATOM 583 O O . GLN A 1 74 ? 6.598 -9.977 8.367 1 98 74 GLN A O 1
ATOM 588 N N . VAL A 1 75 ? 5.66 -10.992 6.535 1 98.06 75 VAL A N 1
ATOM 589 C CA . VAL A 1 75 ? 6.887 -11.641 6.094 1 98.06 75 VAL A CA 1
ATOM 590 C C . VAL A 1 75 ? 7.238 -11.188 4.68 1 98.06 75 VAL A C 1
ATOM 592 O O . VAL A 1 75 ? 6.473 -10.453 4.051 1 98.06 75 VAL A O 1
ATOM 595 N N . SER A 1 76 ? 8.422 -11.555 4.254 1 97.75 76 SER A N 1
ATOM 596 C CA . SER A 1 76 ? 8.836 -11.352 2.871 1 97.75 76 SER A CA 1
ATOM 597 C C . SER A 1 76 ? 8.773 -12.648 2.076 1 97.75 76 SER A C 1
ATOM 599 O O . SER A 1 76 ? 8.812 -13.742 2.654 1 97.75 76 SER A O 1
ATOM 601 N N . PRO A 1 77 ? 8.508 -12.484 0.815 1 96.31 77 PRO A N 1
ATOM 602 C CA . PRO A 1 77 ? 8.531 -13.711 0.014 1 96.31 77 PRO A CA 1
ATOM 603 C C . PRO A 1 77 ? 9.859 -14.461 0.122 1 96.31 77 PRO A C 1
ATOM 605 O O . PRO A 1 77 ? 10.922 -13.836 0.151 1 96.31 77 PRO A O 1
ATOM 608 N N . ALA A 1 78 ? 9.781 -15.711 0.451 1 82.44 78 ALA A N 1
ATOM 609 C CA . ALA A 1 78 ? 10.961 -16.578 0.495 1 82.44 78 ALA A CA 1
ATOM 610 C C . ALA A 1 78 ? 11.531 -16.797 -0.902 1 82.44 78 ALA A C 1
ATOM 612 O O . ALA A 1 78 ? 10.781 -16.984 -1.862 1 82.44 78 ALA A O 1
ATOM 613 N N . ILE A 1 79 ? 12.273 -15.828 -1.269 1 62.09 79 ILE A N 1
ATOM 614 C CA . ILE A 1 79 ? 12.82 -16.094 -2.596 1 62.09 79 ILE A CA 1
ATOM 615 C C . ILE A 1 79 ? 13.062 -17.594 -2.764 1 62.09 79 ILE A C 1
ATOM 617 O O . ILE A 1 79 ? 13.812 -18.188 -1.999 1 62.09 79 ILE A O 1
ATOM 621 N N . ALA A 1 80 ? 12.047 -18.344 -3.002 1 49.53 80 ALA A N 1
ATOM 622 C CA . ALA A 1 80 ? 12.422 -19.688 -3.445 1 49.53 80 ALA A CA 1
ATOM 623 C C . ALA A 1 80 ? 13.703 -19.656 -4.273 1 49.53 80 ALA A C 1
ATOM 625 O O . ALA A 1 80 ? 13.836 -18.828 -5.18 1 49.53 80 ALA A O 1
ATOM 626 N N . HIS A 1 81 ? 14.852 -19.719 -3.602 1 42.53 81 HIS A N 1
ATOM 627 C CA . HIS A 1 81 ? 16.031 -19.969 -4.43 1 42.53 81 HIS A CA 1
ATOM 628 C C . HIS A 1 81 ? 15.641 -20.688 -5.719 1 42.53 81 HIS A C 1
ATOM 630 O O . HIS A 1 81 ? 14.977 -21.719 -5.688 1 42.53 81 HIS A O 1
ATOM 636 N N . ASN A 1 82 ? 15.312 -19.938 -6.746 1 40.62 82 ASN A N 1
ATOM 637 C CA . ASN A 1 82 ? 15.336 -20.734 -7.973 1 40.62 82 ASN A CA 1
ATOM 638 C C . ASN A 1 82 ? 16.109 -22.031 -7.781 1 40.62 82 ASN A C 1
ATOM 640 O O . ASN A 1 82 ? 17.125 -22.062 -7.09 1 40.62 82 ASN A O 1
ATOM 644 N N . GLY A 1 83 ? 15.508 -23.219 -7.672 1 37.69 83 GLY A N 1
ATOM 645 C CA . GLY A 1 83 ? 16.344 -24.391 -7.91 1 37.69 83 GLY A CA 1
ATOM 646 C C . GLY A 1 83 ? 17.562 -24.078 -8.766 1 37.69 83 GLY A C 1
ATOM 647 O O . GLY A 1 83 ? 17.625 -23.031 -9.414 1 37.69 83 GLY A O 1
ATOM 648 N N . PRO A 1 84 ? 18.75 -24.656 -8.477 1 37.59 84 PRO A N 1
ATOM 649 C CA . PRO A 1 84 ? 19.906 -24.484 -9.352 1 37.59 84 PRO A CA 1
ATOM 650 C C . PRO A 1 84 ? 19.531 -24.297 -10.812 1 37.59 84 PRO A C 1
ATOM 652 O O . PRO A 1 84 ? 18.828 -25.141 -11.383 1 37.59 84 PRO A O 1
ATOM 655 N N . GLU A 1 85 ? 18.938 -23.219 -11.156 1 37.41 85 GLU A N 1
ATOM 656 C CA . GLU A 1 85 ? 19.031 -23.141 -12.609 1 37.41 85 GLU A CA 1
ATOM 657 C C . GLU A 1 85 ? 20.234 -23.891 -13.133 1 37.41 85 GLU A C 1
ATOM 659 O O . GLU A 1 85 ? 21.375 -23.609 -12.734 1 37.41 85 GLU A O 1
ATOM 664 N N . ASN A 1 86 ? 20.109 -25.188 -13.172 1 33.5 86 ASN A N 1
ATOM 665 C CA . ASN A 1 86 ? 21.078 -25.953 -13.961 1 33.5 86 ASN A CA 1
ATOM 666 C C . ASN A 1 86 ? 21.5 -25.188 -15.211 1 33.5 86 ASN A C 1
ATOM 668 O O . ASN A 1 86 ? 20.703 -24.969 -16.125 1 33.5 86 ASN A O 1
ATOM 672 N N . GLU A 1 87 ? 22.078 -24.094 -14.992 1 37 87 GLU A N 1
ATOM 673 C CA . GLU A 1 87 ? 22.875 -23.562 -16.109 1 37 87 GLU A CA 1
ATOM 674 C C . GLU A 1 87 ? 23.484 -24.703 -16.922 1 37 87 GLU A C 1
ATOM 676 O O . GLU A 1 87 ? 24.438 -25.344 -16.469 1 37 87 GLU A O 1
ATOM 681 N N . THR A 1 88 ? 22.641 -25.578 -17.453 1 34.19 88 THR A N 1
ATOM 682 C CA . THR A 1 88 ? 23.188 -26.438 -18.5 1 34.19 88 THR A CA 1
ATOM 683 C C . THR A 1 88 ? 24.062 -25.641 -19.469 1 34.19 88 THR A C 1
ATOM 685 O O . THR A 1 88 ? 23.578 -24.734 -20.141 1 34.19 88 THR A O 1
ATOM 688 N N . SER A 1 89 ? 25.234 -25.25 -18.984 1 36.38 89 SER A N 1
ATOM 689 C CA . SER A 1 89 ? 26.312 -24.859 -19.891 1 36.38 89 SER A CA 1
ATOM 690 C C . SER A 1 89 ? 26.328 -25.734 -21.125 1 36.38 89 SER A C 1
ATOM 692 O O . SER A 1 89 ? 26.5 -26.953 -21.047 1 36.38 89 SER A O 1
ATOM 694 N N . PHE A 1 90 ? 25.297 -25.547 -21.969 1 33.91 90 PHE A N 1
ATOM 695 C CA . PHE A 1 90 ? 25.469 -26.125 -23.297 1 33.91 90 PHE A CA 1
ATOM 696 C C . PHE A 1 90 ? 26.859 -25.828 -23.844 1 33.91 90 PHE A C 1
ATOM 698 O O . PHE A 1 90 ? 27.188 -24.672 -24.078 1 33.91 90 PHE A O 1
ATOM 705 N N . HIS A 1 91 ? 27.891 -26.438 -23.234 1 37.62 91 HIS A N 1
ATOM 706 C CA . HIS A 1 91 ? 29.172 -26.578 -23.906 1 37.62 91 HIS A CA 1
ATOM 707 C C . HIS A 1 91 ? 29 -26.922 -25.375 1 37.62 91 HIS A C 1
ATOM 709 O O . HIS A 1 91 ? 28.453 -27.969 -25.719 1 37.62 91 HIS A O 1
ATOM 715 N N . SER A 1 92 ? 28.469 -25.938 -26.141 1 33.5 92 SER A N 1
ATOM 716 C CA . SER A 1 92 ? 28.594 -26.078 -27.594 1 33.5 92 SER A CA 1
ATOM 717 C C . SER A 1 92 ? 30 -26.531 -27.984 1 33.5 92 SER A C 1
ATOM 719 O O . SER A 1 92 ? 30.984 -25.844 -27.672 1 33.5 92 SER A O 1
ATOM 721 N N . ASN A 1 93 ? 30.234 -27.797 -27.875 1 36.72 93 ASN A N 1
ATOM 722 C CA . ASN A 1 93 ? 31.359 -28.516 -28.453 1 36.72 93 ASN A CA 1
ATOM 723 C C . ASN A 1 93 ? 31.531 -28.203 -29.938 1 36.72 93 ASN A C 1
ATOM 725 O O . ASN A 1 93 ? 30.844 -28.781 -30.781 1 36.72 93 ASN A O 1
ATOM 729 N N . GLN A 1 94 ? 31 -27.078 -30.438 1 29.88 94 GLN A N 1
ATOM 730 C CA . GLN A 1 94 ? 31.297 -27.109 -31.875 1 29.88 94 GLN A CA 1
ATOM 731 C C . GLN A 1 94 ? 32.812 -27.109 -32.125 1 29.88 94 GLN A C 1
ATOM 733 O O . GLN A 1 94 ? 33.469 -26.078 -31.922 1 29.88 94 GLN A O 1
ATOM 738 N N . LYS A 1 95 ? 33.688 -27.891 -31.5 1 32.09 95 LYS A N 1
ATOM 739 C CA . LYS A 1 95 ? 34.969 -27.969 -32.219 1 32.09 95 LYS A CA 1
ATOM 740 C C . LYS A 1 95 ? 34.75 -28.312 -33.688 1 32.09 95 LYS A C 1
ATOM 742 O O . LYS A 1 95 ? 34.188 -29.359 -34 1 32.09 95 LYS A O 1
ATOM 747 N N . ILE A 1 96 ? 34.281 -27.172 -34.406 1 31.39 96 ILE A N 1
ATOM 748 C CA . ILE A 1 96 ? 34.438 -27.297 -35.875 1 31.39 96 ILE A CA 1
ATOM 749 C C . ILE A 1 96 ? 35.781 -27.906 -36.188 1 31.39 96 ILE A C 1
ATOM 751 O O . ILE A 1 96 ? 36.844 -27.391 -35.781 1 31.39 96 ILE A O 1
ATOM 755 N N . GLY A 1 97 ? 35.938 -29.234 -35.938 1 28.03 97 GLY A N 1
ATOM 756 C CA . GLY A 1 97 ? 36.719 -29.891 -37 1 28.03 97 GLY A CA 1
ATOM 757 C C . GLY A 1 97 ? 36.188 -29.625 -38.375 1 28.03 97 GLY A C 1
ATOM 758 O O . GLY A 1 97 ? 35 -29.297 -38.562 1 28.03 97 GLY A O 1
ATOM 759 N N . MET B 1 1 ? -13.641 3.041 6.16 1 90.44 1 MET B N 1
ATOM 760 C CA . MET B 1 1 ? -13.078 4.273 5.613 1 90.44 1 MET B CA 1
ATOM 761 C C . MET B 1 1 ? -12.516 4.043 4.215 1 90.44 1 MET B C 1
ATOM 763 O O . MET B 1 1 ? -11.93 2.992 3.943 1 90.44 1 MET B O 1
ATOM 767 N N . ASN B 1 2 ? -12.797 5.113 3.344 1 95.5 2 ASN B N 1
ATOM 768 C CA . ASN B 1 2 ? -12.102 5.023 2.062 1 95.5 2 ASN B CA 1
ATOM 769 C C . ASN B 1 2 ? -10.68 5.566 2.154 1 95.5 2 ASN B C 1
ATOM 771 O O . ASN B 1 2 ? -10.281 6.09 3.195 1 95.5 2 ASN B O 1
ATOM 775 N N . ILE B 1 3 ? -9.93 5.418 1.107 1 97.56 3 ILE B N 1
ATOM 776 C CA . ILE B 1 3 ? -8.5 5.73 1.155 1 97.56 3 ILE B CA 1
ATOM 777 C C . ILE B 1 3 ? -8.305 7.223 1.416 1 97.56 3 ILE B C 1
ATOM 779 O O . ILE B 1 3 ? -7.395 7.617 2.145 1 97.56 3 ILE B O 1
ATOM 783 N N . GLY B 1 4 ? -9.133 8.031 0.827 1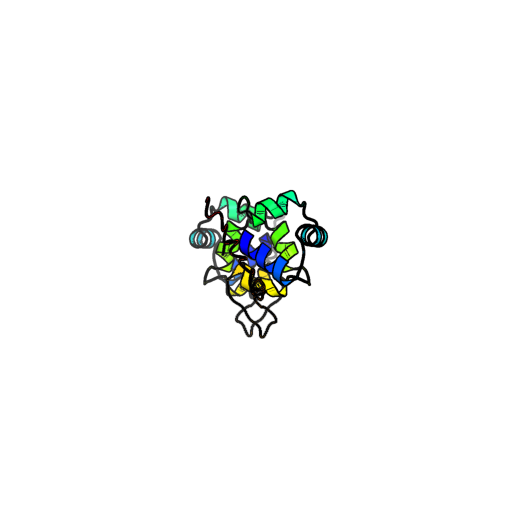 97.81 4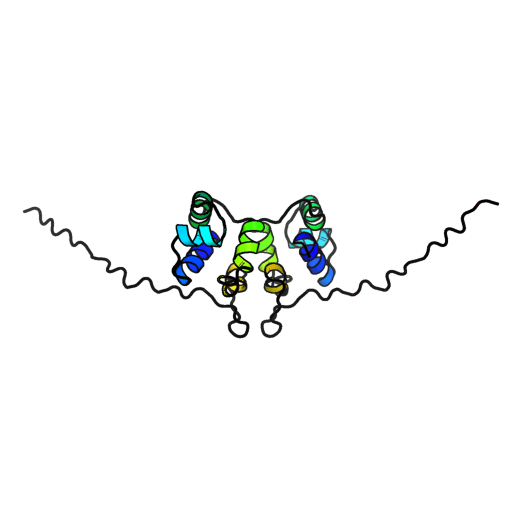 GLY B N 1
ATOM 784 C CA . GLY B 1 4 ? -9.055 9.461 1.091 1 97.81 4 GLY B CA 1
ATOM 785 C C . GLY B 1 4 ? -9.266 9.805 2.551 1 97.81 4 GLY B C 1
ATOM 786 O O . GLY B 1 4 ? -8.547 10.648 3.104 1 97.81 4 GLY B O 1
ATOM 787 N N . GLU B 1 5 ? -10.203 9.258 3.178 1 97.06 5 GLU B N 1
ATOM 788 C CA . GLU B 1 5 ? -10.484 9.453 4.598 1 97.06 5 GLU B CA 1
ATOM 789 C C . GLU B 1 5 ? -9.312 9 5.461 1 97.06 5 GLU B C 1
ATOM 791 O O . GLU B 1 5 ? -9.008 9.625 6.48 1 97.06 5 GLU B O 1
ATOM 796 N N . LYS B 1 6 ? -8.688 7.938 5.078 1 97.62 6 LYS B N 1
ATOM 797 C CA . LYS B 1 6 ? -7.551 7.426 5.84 1 97.62 6 LYS B CA 1
ATOM 798 C C . LYS B 1 6 ? -6.367 8.383 5.77 1 97.62 6 LYS B C 1
ATOM 800 O O . LYS B 1 6 ? -5.684 8.609 6.766 1 97.62 6 LYS B O 1
ATOM 805 N N . ILE B 1 7 ? -6.164 8.906 4.574 1 98 7 ILE B N 1
ATOM 806 C CA . ILE B 1 7 ? -5.082 9.867 4.41 1 98 7 ILE B CA 1
ATOM 807 C C . ILE B 1 7 ? -5.336 11.086 5.285 1 98 7 ILE B C 1
ATOM 809 O O . ILE B 1 7 ? -4.43 11.578 5.961 1 98 7 ILE B O 1
ATOM 813 N N . LYS B 1 8 ? -6.57 11.492 5.289 1 97.62 8 LYS B N 1
ATOM 814 C CA . LYS B 1 8 ? -6.945 12.617 6.141 1 97.62 8 LYS B CA 1
ATOM 815 C C . LYS B 1 8 ? -6.734 12.289 7.613 1 97.62 8 LYS B C 1
ATOM 817 O O . LYS B 1 8 ? -6.219 13.109 8.375 1 97.62 8 LYS B O 1
ATOM 822 N N . ALA B 1 9 ? -7.133 11.148 8.016 1 97.56 9 ALA B N 1
ATOM 823 C CA . ALA B 1 9 ? -6.977 10.711 9.398 1 97.56 9 ALA B CA 1
ATOM 824 C C . ALA B 1 9 ? -5.508 10.711 9.812 1 97.56 9 ALA B C 1
ATOM 826 O O . ALA B 1 9 ? -5.164 11.148 10.914 1 97.56 9 ALA B O 1
ATOM 827 N N . MET B 1 10 ? -4.66 10.258 8.961 1 97.19 10 MET B N 1
ATOM 828 C CA . MET B 1 10 ? -3.225 10.219 9.234 1 97.19 10 MET B CA 1
ATOM 829 C C . MET B 1 10 ? -2.66 11.625 9.367 1 97.19 10 MET B C 1
ATOM 831 O O . MET B 1 10 ? -1.893 11.906 10.297 1 97.19 10 MET B O 1
ATOM 835 N N . ARG B 1 11 ? -3.066 12.383 8.367 1 97.75 11 ARG B N 1
ATOM 836 C CA . ARG B 1 11 ? -2.611 13.766 8.398 1 97.75 11 ARG B CA 1
ATOM 837 C C . ARG B 1 11 ? -3.002 14.445 9.711 1 97.75 11 ARG B C 1
ATOM 839 O O . ARG B 1 11 ? -2.176 15.102 10.352 1 97.75 11 ARG B O 1
ATOM 846 N N . ASN B 1 12 ? -4.266 14.227 10.125 1 97.44 12 ASN B N 1
ATOM 847 C CA . ASN B 1 12 ? -4.777 14.836 11.344 1 97.44 12 ASN B CA 1
ATOM 848 C C . ASN B 1 12 ? -4.078 14.273 12.586 1 97.44 12 ASN B C 1
ATOM 850 O O . ASN B 1 12 ? -3.793 15.016 13.523 1 97.44 12 ASN B O 1
ATOM 854 N N . ALA B 1 13 ? -3.846 13.047 12.625 1 97.06 13 ALA B N 1
ATOM 855 C CA . ALA B 1 13 ? -3.182 12.406 13.758 1 97.06 13 ALA B CA 1
ATOM 856 C C . ALA B 1 13 ? -1.787 12.984 13.977 1 97.06 13 ALA B C 1
ATOM 858 O O . ALA B 1 13 ? -1.299 13.031 15.109 1 97.06 13 ALA B O 1
ATOM 859 N N . GLU B 1 14 ? -1.207 13.383 12.867 1 97.25 14 GLU B N 1
ATOM 860 C CA . GLU B 1 14 ? 0.126 13.977 12.945 1 97.25 14 GLU B CA 1
ATOM 861 C C . GLU B 1 14 ? 0.05 15.492 13.102 1 97.25 14 GLU B C 1
ATOM 863 O O . GLU B 1 14 ? 1.066 16.188 13.008 1 97.25 14 GLU B O 1
ATOM 868 N N . ASN B 1 15 ? -1.174 16.031 13.25 1 97.25 15 ASN B N 1
ATOM 869 C CA . ASN B 1 15 ? -1.44 17.453 13.469 1 97.25 15 ASN B CA 1
ATOM 870 C C . ASN B 1 15 ? -0.89 18.312 12.336 1 97.25 15 ASN B C 1
ATOM 872 O O . ASN B 1 15 ? -0.253 19.344 12.578 1 97.25 15 ASN B O 1
ATOM 876 N N . LEU B 1 16 ? -1.106 17.859 11.164 1 97.56 16 LEU B N 1
ATOM 877 C CA . LEU B 1 16 ? -0.644 18.594 9.992 1 97.56 16 LEU B CA 1
ATOM 878 C C . LEU B 1 16 ? -1.815 19.234 9.25 1 97.56 16 LEU B C 1
ATOM 880 O O . LEU B 1 16 ? -2.879 18.625 9.125 1 97.56 16 LEU B O 1
ATOM 884 N N . SER B 1 17 ? -1.591 20.438 8.852 1 98.25 17 SER B N 1
ATOM 885 C CA . SER B 1 17 ? -2.518 21.031 7.898 1 98.25 17 SER B CA 1
ATOM 886 C C . SER B 1 17 ? -2.369 20.406 6.516 1 98.25 17 SER B C 1
ATOM 888 O O . SER B 1 17 ? -1.421 19.656 6.266 1 98.25 17 SER B O 1
ATOM 890 N N . GLN B 1 18 ? -3.33 20.797 5.695 1 98.31 18 GLN B N 1
ATOM 891 C CA . GLN B 1 18 ? -3.227 20.281 4.332 1 98.31 18 GLN B CA 1
ATOM 892 C C . GLN B 1 18 ? -1.965 20.797 3.646 1 98.31 18 GLN B C 1
ATOM 894 O O . GLN B 1 18 ? -1.281 20.047 2.945 1 98.31 18 GLN B O 1
ATOM 899 N N . SER B 1 19 ? -1.674 22.078 3.854 1 98.38 19 SER B N 1
ATOM 900 C CA . SER B 1 19 ? -0.494 22.688 3.252 1 98.38 19 SER B CA 1
ATOM 901 C C . SER B 1 19 ? 0.787 22.031 3.762 1 98.38 19 SER B C 1
ATOM 903 O O . SER B 1 19 ? 1.69 21.734 2.979 1 98.38 19 SER B O 1
ATOM 905 N N . GLN B 1 20 ? 0.88 21.766 5.02 1 98.5 20 GLN B N 1
ATOM 906 C CA . GLN B 1 20 ? 2.051 21.141 5.617 1 98.5 20 GLN B CA 1
ATOM 907 C C . GLN B 1 20 ? 2.221 19.703 5.113 1 98.5 20 GLN B C 1
ATOM 909 O O . GLN B 1 20 ? 3.336 19.281 4.797 1 98.5 20 GLN B O 1
ATOM 914 N N . PHE B 1 21 ? 1.149 19.078 5.07 1 98.56 21 PHE B N 1
ATOM 915 C CA . PHE B 1 21 ? 1.164 17.719 4.566 1 98.56 21 PHE B CA 1
ATOM 916 C C . PHE B 1 21 ? 1.68 17.672 3.133 1 98.56 21 PHE B C 1
ATOM 918 O O . PHE B 1 21 ? 2.504 16.812 2.791 1 98.56 21 PHE B O 1
ATOM 925 N N . CYS B 1 22 ? 1.252 18.5 2.252 1 98.5 22 CYS B N 1
ATOM 926 C CA . CYS B 1 22 ? 1.642 18.578 0.849 1 98.5 22 CYS B CA 1
ATOM 927 C C . CYS B 1 22 ? 3.131 18.875 0.712 1 98.5 22 CYS B C 1
ATOM 929 O O . CYS B 1 22 ? 3.799 18.312 -0.167 1 98.5 22 CYS B O 1
ATOM 931 N N . GLU B 1 23 ? 3.6 19.734 1.594 1 98.12 23 GLU B N 1
ATOM 932 C CA . GLU B 1 23 ? 5.023 20.062 1.577 1 98.12 23 GLU B CA 1
ATOM 933 C C . GLU B 1 23 ? 5.871 18.828 1.913 1 98.12 23 GLU B C 1
ATOM 935 O O . GLU B 1 23 ? 6.844 18.531 1.216 1 98.12 23 GLU B O 1
ATOM 940 N N . ILE B 1 24 ? 5.441 18.109 2.887 1 97.44 24 ILE B N 1
ATOM 941 C CA . ILE B 1 24 ? 6.152 16.906 3.328 1 97.44 24 ILE B CA 1
ATOM 942 C C . ILE B 1 24 ? 6.117 15.852 2.227 1 97.44 24 ILE B C 1
ATOM 944 O O . ILE B 1 24 ? 7.133 15.219 1.938 1 97.44 24 ILE B O 1
ATOM 948 N N . MET B 1 25 ? 4.973 15.758 1.619 1 97.06 25 MET B N 1
ATOM 949 C CA . MET B 1 25 ? 4.734 14.688 0.648 1 97.06 25 MET B CA 1
ATOM 950 C C . MET B 1 25 ? 5.141 15.133 -0.754 1 97.06 25 MET B C 1
ATOM 952 O O . MET B 1 25 ? 5.156 14.328 -1.685 1 97.06 25 MET B O 1
ATOM 956 N N . GLN B 1 26 ? 5.457 16.391 -0.904 1 97.25 26 GLN B N 1
ATOM 957 C CA . GLN B 1 26 ? 5.754 16.953 -2.217 1 97.25 26 GLN B CA 1
ATOM 958 C C . GLN B 1 26 ? 4.617 16.672 -3.199 1 97.25 26 GLN B C 1
ATOM 960 O O . GLN B 1 26 ? 4.848 16.172 -4.301 1 97.25 26 GLN B O 1
ATOM 965 N N . LEU B 1 27 ? 3.461 17.094 -2.773 1 96.5 27 LEU B N 1
ATOM 966 C CA . LEU B 1 27 ? 2.219 16.938 -3.52 1 96.5 27 LEU B CA 1
ATOM 967 C C . LEU B 1 27 ? 1.504 18.266 -3.676 1 96.5 27 LEU B C 1
ATOM 969 O O . LEU B 1 27 ? 1.46 19.062 -2.736 1 96.5 27 LEU B O 1
ATOM 973 N N . PRO B 1 28 ? 0.962 18.516 -4.848 1 97.38 28 PRO B N 1
ATOM 974 C CA . PRO B 1 28 ? 0.138 19.719 -4.977 1 97.38 28 PRO B CA 1
ATOM 975 C C . PRO B 1 28 ? -1.112 19.672 -4.102 1 97.38 28 PRO B C 1
ATOM 977 O O . PRO B 1 28 ? -1.728 18.609 -3.951 1 97.38 28 PRO B O 1
ATOM 980 N N . LEU B 1 29 ? -1.5 20.844 -3.611 1 97.81 29 LEU B N 1
ATOM 981 C CA . LEU B 1 29 ? -2.676 20.953 -2.756 1 97.81 29 LEU B CA 1
ATOM 982 C C . LEU B 1 29 ? -3.924 20.453 -3.479 1 97.81 29 LEU B C 1
ATOM 984 O O . LEU B 1 29 ? -4.785 19.812 -2.871 1 97.81 29 LEU B O 1
ATOM 988 N N . SER B 1 30 ? -3.998 20.703 -4.703 1 97.88 30 SER B N 1
ATOM 989 C CA . SER B 1 30 ? -5.152 20.297 -5.488 1 97.88 30 SER B CA 1
ATOM 990 C C . SER B 1 30 ? -5.285 18.766 -5.504 1 97.88 30 SER B C 1
ATOM 992 O O . SER B 1 30 ? -6.398 18.234 -5.449 1 97.88 30 SER B O 1
ATOM 994 N N . THR B 1 31 ? -4.18 18.078 -5.555 1 97.69 31 THR B N 1
ATOM 995 C CA . THR B 1 31 ? -4.172 16.609 -5.551 1 97.69 31 THR B CA 1
ATOM 996 C C . THR B 1 31 ? -4.645 16.078 -4.203 1 97.69 31 THR B C 1
ATOM 998 O O . THR B 1 31 ? -5.48 15.172 -4.152 1 97.69 31 THR B O 1
ATOM 1001 N N . LEU B 1 32 ? -4.113 16.656 -3.148 1 98.31 32 LEU B N 1
ATOM 1002 C CA . LEU B 1 32 ? -4.52 16.219 -1.818 1 98.31 32 LEU B CA 1
ATOM 1003 C C . LEU B 1 32 ? -6.016 16.422 -1.608 1 98.31 32 LEU B C 1
ATOM 1005 O O . LEU B 1 32 ? -6.695 15.555 -1.061 1 98.31 32 LEU B O 1
ATOM 1009 N N . LYS B 1 33 ? -6.492 17.531 -2.055 1 98.12 33 LYS B N 1
ATOM 1010 C CA . LYS B 1 33 ? -7.914 17.844 -1.907 1 98.12 33 LYS B CA 1
ATOM 1011 C C . LYS B 1 33 ? -8.773 16.812 -2.643 1 98.12 33 LYS B C 1
ATOM 1013 O O . LYS B 1 33 ? -9.805 16.375 -2.127 1 98.12 33 LYS B O 1
ATOM 1018 N N . LYS B 1 34 ? -8.344 16.453 -3.768 1 98.12 34 LYS B N 1
ATOM 1019 C CA . LYS B 1 34 ? -9.07 15.453 -4.535 1 98.12 34 LYS B CA 1
ATOM 1020 C C . LYS B 1 34 ? -9.023 14.094 -3.842 1 98.12 34 LYS B C 1
ATOM 1022 O O . LYS B 1 34 ? -10.016 13.359 -3.834 1 98.12 34 LYS B O 1
ATOM 1027 N N . LEU B 1 35 ? -7.93 13.789 -3.266 1 97.81 35 LEU B N 1
ATOM 1028 C CA . LEU B 1 35 ? -7.773 12.523 -2.553 1 97.81 35 LEU B CA 1
ATOM 1029 C C . LEU B 1 35 ? -8.656 12.484 -1.312 1 97.81 35 LEU B C 1
ATOM 1031 O O . LEU B 1 35 ? -9.477 11.578 -1.156 1 97.81 35 LEU B O 1
ATOM 1035 N N . GLU B 1 36 ? -8.5 13.555 -0.537 1 97.38 36 GLU B N 1
ATOM 1036 C CA . GLU B 1 36 ? -9.234 13.594 0.723 1 97.38 36 GLU B CA 1
ATOM 1037 C C . GLU B 1 36 ? -10.734 13.758 0.482 1 97.38 36 GLU B C 1
ATOM 1039 O O . GLU B 1 36 ? -11.547 13.352 1.309 1 97.38 36 GLU B O 1
ATOM 1044 N N . GLY B 1 37 ? -11.016 14.32 -0.675 1 96.5 37 GLY B N 1
ATOM 1045 C CA . GLY B 1 37 ? -12.406 14.539 -1.033 1 96.5 37 GLY B CA 1
ATOM 1046 C C . GLY B 1 37 ? -13.055 13.336 -1.691 1 96.5 37 GLY B C 1
ATOM 1047 O O . GLY B 1 37 ? -14.25 13.352 -1.987 1 96.5 37 GLY B O 1
ATOM 1048 N N . GLY B 1 38 ? -12.336 12.367 -2.014 1 95.94 38 GLY B N 1
ATOM 1049 C CA . GLY B 1 38 ? -12.867 11.133 -2.576 1 95.94 38 GLY B CA 1
ATOM 1050 C C . GLY B 1 38 ? -12.992 11.172 -4.09 1 95.94 38 GLY B C 1
ATOM 1051 O O . GLY B 1 38 ? -13.594 10.281 -4.691 1 95.94 38 GLY B O 1
ATOM 1052 N N . HIS B 1 39 ? -12.422 12.094 -4.715 1 96 39 HIS B N 1
ATOM 1053 C CA . HIS B 1 39 ? -12.539 12.25 -6.16 1 96 39 HIS B CA 1
ATOM 1054 C C . HIS B 1 39 ? -11.523 11.383 -6.895 1 96 39 HIS B C 1
ATOM 1056 O O . HIS B 1 39 ? -11.742 10.992 -8.039 1 96 39 HIS B O 1
ATOM 1062 N N . ASN B 1 40 ? -10.375 11.133 -6.312 1 95.75 40 ASN B N 1
ATOM 1063 C CA . ASN B 1 40 ? -9.312 10.312 -6.883 1 95.75 40 ASN B CA 1
ATOM 1064 C C . ASN B 1 40 ? -8.773 9.305 -5.867 1 95.75 40 ASN B C 1
ATOM 1066 O O . ASN B 1 40 ? -8.914 9.508 -4.66 1 95.75 40 ASN B O 1
ATOM 1070 N N . GLU B 1 41 ? -8.273 8.305 -6.422 1 97.5 41 GLU B N 1
ATOM 1071 C CA . GLU B 1 41 ? -7.496 7.379 -5.602 1 97.5 41 GLU B CA 1
ATOM 1072 C C . GLU B 1 41 ? -6 7.562 -5.828 1 97.5 41 GLU B C 1
ATOM 1074 O O . GLU B 1 41 ? -5.57 7.918 -6.926 1 97.5 41 GLU B O 1
ATOM 1079 N N . PRO B 1 42 ? -5.242 7.367 -4.793 1 97.75 42 PRO B N 1
ATOM 1080 C CA . PRO B 1 42 ? -3.797 7.535 -4.969 1 97.75 42 PRO B CA 1
ATOM 1081 C C . PRO B 1 42 ? -3.172 6.43 -5.816 1 97.75 42 PRO B C 1
ATOM 1083 O O . PRO B 1 42 ? -3.648 5.293 -5.801 1 97.75 42 PRO B O 1
ATOM 1086 N N . GLY B 1 43 ? -2.148 6.793 -6.52 1 96.81 43 GLY B N 1
ATOM 1087 C CA . GLY B 1 43 ? -1.333 5.82 -7.23 1 96.81 43 GLY B CA 1
ATOM 1088 C C . GLY B 1 43 ? -0.136 5.344 -6.43 1 96.81 43 GLY B C 1
ATOM 1089 O O . GLY B 1 43 ? 0.036 5.73 -5.273 1 96.81 43 GLY B O 1
ATOM 1090 N N . TRP B 1 44 ? 0.655 4.559 -7.051 1 97.44 44 TRP B N 1
ATOM 1091 C CA . TRP B 1 44 ? 1.819 3.959 -6.406 1 97.44 44 TRP B CA 1
ATOM 1092 C C . TRP B 1 44 ? 2.762 5.035 -5.875 1 97.44 44 TRP B C 1
ATOM 1094 O O . TRP B 1 44 ? 3.252 4.938 -4.75 1 97.44 44 TRP B O 1
ATOM 1104 N N . ASN B 1 45 ? 2.973 6.043 -6.672 1 95.88 45 ASN B N 1
ATOM 1105 C CA . ASN B 1 45 ? 3.916 7.082 -6.277 1 95.88 45 ASN B CA 1
ATOM 1106 C C . ASN B 1 45 ? 3.514 7.73 -4.957 1 95.88 45 ASN B C 1
ATOM 1108 O O . ASN B 1 45 ? 4.328 7.84 -4.039 1 95.88 45 ASN B O 1
ATOM 1112 N N . THR B 1 46 ? 2.291 8.078 -4.852 1 97.38 46 THR B N 1
ATOM 1113 C CA . THR B 1 46 ? 1.789 8.711 -3.639 1 97.38 46 THR B CA 1
ATOM 1114 C C . THR B 1 46 ? 1.814 7.73 -2.467 1 97.38 46 THR B C 1
ATOM 1116 O O . THR B 1 46 ? 2.283 8.07 -1.379 1 97.38 46 THR B O 1
ATOM 1119 N N . LEU B 1 47 ? 1.4 6.543 -2.689 1 98.06 47 LEU B N 1
ATOM 1120 C CA . LEU B 1 47 ? 1.311 5.539 -1.633 1 98.06 47 LEU B CA 1
ATOM 1121 C C . LEU B 1 47 ? 2.697 5.152 -1.133 1 98.06 47 LEU B C 1
ATOM 1123 O O . LEU B 1 47 ? 2.902 4.977 0.071 1 98.06 47 LEU B O 1
ATOM 1127 N N . SER B 1 48 ? 3.561 4.953 -2.062 1 97.62 48 SER B N 1
ATOM 1128 C CA . SER B 1 48 ? 4.922 4.586 -1.682 1 97.62 48 SER B CA 1
ATOM 1129 C C . SER B 1 48 ? 5.582 5.688 -0.859 1 97.62 48 SER B C 1
ATOM 1131 O O . SER B 1 48 ? 6.223 5.414 0.156 1 97.62 48 SER B O 1
ATOM 1133 N N . LYS B 1 49 ? 5.441 6.926 -1.237 1 97.12 49 LYS B N 1
ATOM 1134 C CA . LYS B 1 49 ? 5.98 8.047 -0.478 1 97.12 49 LYS B CA 1
ATOM 1135 C C . LYS B 1 49 ? 5.371 8.109 0.92 1 97.12 49 LYS B C 1
ATOM 1137 O O . LYS B 1 49 ? 6.082 8.312 1.905 1 97.12 49 LYS B O 1
ATOM 1142 N N . LEU B 1 50 ? 4.121 7.926 0.964 1 97.62 50 LEU B N 1
ATOM 1143 C CA . LEU B 1 50 ? 3.381 7.996 2.219 1 97.62 50 LEU B CA 1
ATOM 1144 C C . LEU B 1 50 ? 3.83 6.902 3.18 1 97.62 50 LEU B C 1
ATOM 1146 O O . LEU B 1 50 ? 4.148 7.18 4.34 1 97.62 50 LEU B O 1
ATOM 1150 N N . THR B 1 51 ? 3.943 5.711 2.703 1 98.12 51 THR B N 1
ATOM 1151 C CA . THR B 1 51 ? 4.188 4.559 3.564 1 98.12 51 THR B CA 1
ATOM 1152 C C . THR B 1 51 ? 5.668 4.453 3.916 1 98.12 51 THR B C 1
ATOM 1154 O O . THR B 1 51 ? 6.039 3.734 4.848 1 98.12 51 THR B O 1
ATOM 1157 N N . GLN B 1 52 ? 6.488 5.117 3.176 1 97.38 52 GLN B N 1
ATOM 1158 C CA . GLN B 1 52 ? 7.922 5.016 3.43 1 97.38 52 GLN B CA 1
ATOM 1159 C C . GLN B 1 52 ? 8.43 6.234 4.195 1 97.38 52 GLN B C 1
ATOM 1161 O O . GLN B 1 52 ? 9.547 6.227 4.711 1 97.38 52 GLN B O 1
ATOM 1166 N N . HIS B 1 53 ? 7.598 7.223 4.23 1 97.88 53 HIS B N 1
ATOM 1167 C CA . HIS B 1 53 ? 7.996 8.398 4.996 1 97.88 53 HIS B CA 1
ATOM 1168 C C . HIS B 1 53 ? 8.102 8.086 6.484 1 97.88 53 HIS B C 1
ATOM 1170 O O . HIS B 1 53 ? 7.203 7.465 7.055 1 97.88 53 HIS B O 1
ATOM 1176 N N . PRO B 1 54 ? 9.133 8.578 7.102 1 97.06 54 PRO B N 1
ATOM 1177 C CA . PRO B 1 54 ? 9.352 8.242 8.508 1 97.06 54 PRO B CA 1
ATOM 1178 C C . PRO B 1 54 ? 8.195 8.672 9.406 1 97.06 54 PRO B C 1
ATOM 1180 O O . PRO B 1 54 ? 7.906 8.008 10.406 1 97.06 54 PRO B O 1
ATOM 1183 N N . LYS B 1 55 ? 7.523 9.672 9.039 1 96.81 55 LYS B N 1
ATOM 1184 C CA . LYS B 1 55 ? 6.438 10.211 9.852 1 96.81 55 LYS B CA 1
ATOM 1185 C C . LYS B 1 55 ? 5.172 9.367 9.711 1 96.81 55 LYS B C 1
ATOM 1187 O O . LYS B 1 55 ? 4.344 9.328 10.617 1 96.81 55 LYS B O 1
ATOM 1192 N N . PHE B 1 56 ? 5.027 8.711 8.625 1 98.19 56 PHE B N 1
ATOM 1193 C CA . PHE B 1 56 ? 3.734 8.109 8.328 1 98.19 56 PHE B CA 1
ATOM 1194 C C . PHE B 1 56 ? 3.85 6.594 8.227 1 98.19 56 PHE B C 1
ATOM 1196 O O . PHE B 1 56 ? 2.842 5.887 8.258 1 98.19 56 PHE B O 1
ATOM 1203 N N . LYS B 1 57 ? 5.066 6.082 8.164 1 98.19 57 LYS B N 1
ATOM 1204 C CA . LYS B 1 57 ? 5.285 4.66 7.918 1 98.19 57 LYS B CA 1
ATOM 1205 C C . LYS B 1 57 ? 4.656 3.811 9.023 1 98.19 57 LYS B C 1
ATOM 1207 O O . LYS B 1 57 ? 4.312 2.648 8.797 1 98.19 57 LYS B O 1
ATOM 1212 N N . LYS B 1 58 ? 4.461 4.367 10.18 1 97.81 58 LYS B N 1
ATOM 1213 C CA . LYS B 1 58 ? 3.873 3.648 11.305 1 97.81 58 LYS B CA 1
ATOM 1214 C C . LYS B 1 58 ? 2.418 3.287 11.031 1 97.81 58 LYS B C 1
ATOM 1216 O O . LYS B 1 58 ? 1.845 2.432 11.711 1 97.81 58 LYS B O 1
ATOM 1221 N N . TYR B 1 59 ? 1.791 3.916 9.992 1 98.44 59 TYR B N 1
ATOM 1222 C CA . TYR B 1 59 ? 0.376 3.697 9.711 1 98.44 59 TYR B CA 1
ATOM 1223 C C . TYR B 1 59 ? 0.196 2.73 8.547 1 98.44 59 TYR B C 1
ATOM 1225 O O . TYR B 1 59 ? -0.933 2.432 8.148 1 98.44 59 TYR B O 1
ATOM 1233 N N . THR B 1 60 ? 1.238 2.186 8.047 1 98.56 60 THR B N 1
ATOM 1234 C CA . THR B 1 60 ? 1.228 1.474 6.777 1 98.56 60 THR B CA 1
ATOM 1235 C C . THR B 1 60 ? 0.274 0.283 6.832 1 98.56 60 THR B C 1
ATOM 1237 O O . THR B 1 60 ? -0.581 0.126 5.957 1 98.56 60 THR B O 1
ATOM 1240 N N . LEU B 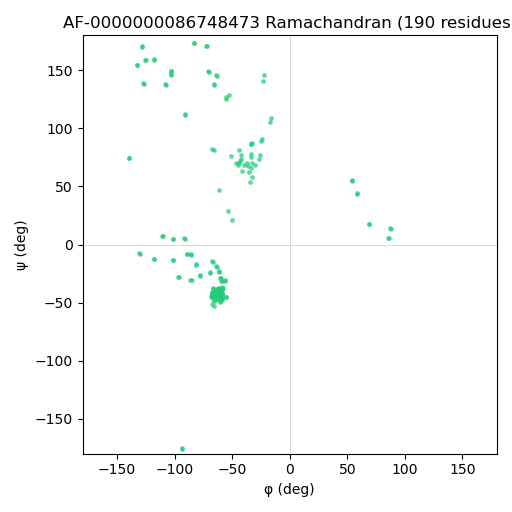1 61 ? 0.376 -0.507 7.832 1 98.25 61 LEU B N 1
ATOM 1241 C CA . LEU B 1 61 ? -0.443 -1.712 7.918 1 98.25 61 LEU B CA 1
ATOM 1242 C C . LEU B 1 61 ? -1.921 -1.356 8.039 1 98.25 61 LEU B C 1
ATOM 1244 O O . LEU B 1 61 ? -2.762 -1.931 7.344 1 98.25 61 LEU B O 1
ATOM 1248 N N . TRP B 1 62 ? -2.207 -0.408 8.883 1 98.06 62 TRP B N 1
ATOM 1249 C CA . TRP B 1 62 ? -3.58 0.054 9.047 1 98.06 62 TRP B CA 1
ATOM 1250 C C . TRP B 1 62 ? -4.117 0.638 7.746 1 98.06 62 TRP B C 1
ATOM 1252 O O . TRP B 1 62 ? -5.242 0.336 7.34 1 98.06 62 TRP B O 1
ATOM 1262 N N . LEU B 1 63 ? -3.303 1.41 7.109 1 98.19 63 LEU B N 1
ATOM 1263 C CA . LEU B 1 63 ? -3.686 2.078 5.871 1 98.19 63 LEU B CA 1
ATOM 1264 C C . LEU B 1 63 ? -4.098 1.062 4.812 1 98.19 63 LEU B C 1
ATOM 1266 O O . LEU B 1 63 ? -5.102 1.251 4.121 1 98.19 63 LEU B O 1
ATOM 1270 N N . MET B 1 64 ? -3.359 -0.045 4.785 1 98.19 64 MET B N 1
ATOM 1271 C CA . MET B 1 64 ? -3.518 -0.97 3.668 1 98.19 64 MET B CA 1
ATOM 1272 C C . MET B 1 64 ? -4.477 -2.1 4.027 1 98.19 64 MET B C 1
ATOM 1274 O O . MET B 1 64 ? -5.137 -2.662 3.154 1 98.19 64 MET B O 1
ATOM 1278 N N . THR B 1 65 ? -4.598 -2.477 5.348 1 97 65 THR B N 1
ATOM 1279 C CA . THR B 1 65 ? -5.293 -3.713 5.68 1 97 65 THR B CA 1
ATOM 1280 C C . THR B 1 65 ? -6.332 -3.475 6.77 1 97 65 THR B C 1
ATOM 1282 O O . THR B 1 65 ? -7.094 -4.379 7.121 1 97 65 THR B O 1
ATOM 1285 N N . ASP B 1 66 ? -6.363 -2.33 7.355 1 97 66 ASP B N 1
ATOM 1286 C CA . ASP B 1 66 ? -7.246 -1.991 8.469 1 97 66 ASP B CA 1
ATOM 1287 C C . ASP B 1 66 ? -6.855 -2.756 9.734 1 97 66 ASP B C 1
ATOM 1289 O O . ASP B 1 66 ? -7.672 -2.92 10.641 1 97 66 ASP B O 1
ATOM 1293 N N . THR B 1 67 ? -5.598 -3.293 9.758 1 95.88 67 THR B N 1
ATOM 1294 C CA . THR B 1 67 ? -5.074 -3.961 10.938 1 95.88 67 THR B CA 1
ATOM 1295 C C . THR B 1 67 ? -3.838 -3.24 11.469 1 95.88 67 THR B C 1
ATOM 1297 O O . THR B 1 67 ? -3.211 -2.463 10.742 1 95.88 67 THR B O 1
ATOM 1300 N N . THR B 1 68 ? -3.588 -3.527 12.742 1 97.19 68 THR B N 1
ATOM 1301 C CA . THR B 1 68 ? -2.412 -2.941 13.375 1 97.19 68 THR B CA 1
ATOM 1302 C C . THR B 1 68 ? -1.531 -4.023 13.984 1 97.19 68 THR B C 1
ATOM 1304 O O . THR B 1 68 ? -1.937 -5.184 14.078 1 97.19 68 THR B O 1
ATOM 1307 N N . ALA B 1 69 ? -0.309 -3.689 14.18 1 96.88 69 ALA B N 1
ATOM 1308 C CA . ALA B 1 69 ? 0.687 -4.504 14.867 1 96.88 69 ALA B CA 1
ATOM 1309 C C . ALA B 1 69 ? 1.572 -3.648 15.773 1 96.88 69 ALA B C 1
ATOM 1311 O O . ALA B 1 69 ? 2.746 -3.424 15.461 1 96.88 69 ALA B O 1
ATOM 1312 N N . PRO B 1 70 ? 0.971 -3.238 16.906 1 96.44 70 PRO B N 1
ATOM 1313 C CA . PRO B 1 70 ? 1.687 -2.293 17.766 1 96.44 70 PRO B CA 1
ATOM 1314 C C . PRO B 1 70 ? 3.057 -2.809 18.188 1 96.44 70 PRO B C 1
ATOM 1316 O O . PRO B 1 70 ? 3.99 -2.02 18.375 1 96.44 70 PRO B O 1
ATOM 1319 N N . GLU B 1 71 ? 3.182 -4.105 18.328 1 95.12 71 GLU B N 1
ATOM 1320 C CA . GLU B 1 71 ? 4.457 -4.695 18.719 1 95.12 71 GLU B CA 1
ATOM 1321 C C . GLU B 1 71 ? 5.535 -4.434 17.672 1 95.12 71 GLU B C 1
ATOM 1323 O O . GLU B 1 71 ? 6.727 -4.465 17.984 1 95.12 71 GLU B O 1
ATOM 1328 N N . ALA B 1 72 ? 5.094 -4.121 16.531 1 95.75 72 ALA B N 1
ATOM 1329 C CA . ALA B 1 72 ? 6.031 -3.836 15.438 1 95.75 72 ALA B CA 1
ATOM 1330 C C . ALA B 1 72 ? 6.012 -2.354 15.078 1 95.75 72 ALA B C 1
ATOM 1332 O O . ALA B 1 72 ? 6.512 -1.96 14.023 1 95.75 72 ALA B O 1
ATOM 1333 N N . GLY B 1 73 ? 5.344 -1.587 15.836 1 96.69 73 GLY B N 1
ATOM 1334 C CA . GLY B 1 73 ? 5.285 -0.15 15.625 1 96.69 73 GLY B CA 1
ATOM 1335 C C . GLY B 1 73 ? 4.215 0.263 14.625 1 96.69 73 GLY B C 1
ATOM 1336 O O . GLY B 1 73 ? 4.156 1.424 14.219 1 96.69 73 GLY B O 1
ATOM 1337 N N . GLN B 1 74 ? 3.432 -0.655 14.18 1 98 74 GLN B N 1
ATOM 1338 C CA . GLN B 1 74 ? 2.336 -0.381 13.25 1 98 74 GLN B CA 1
ATOM 1339 C C . GLN B 1 74 ? 1.043 -0.084 14.008 1 98 74 GLN B C 1
ATOM 1341 O O . GLN B 1 74 ? 0.397 -0.996 14.523 1 98 74 GLN B O 1
ATOM 1346 N N . VAL B 1 75 ? 0.594 1.209 13.898 1 98.06 75 VAL B N 1
ATOM 1347 C CA . VAL B 1 75 ? -0.53 1.69 14.695 1 98.06 75 VAL B CA 1
ATOM 1348 C C . VAL B 1 75 ? -1.56 2.355 13.789 1 98.06 75 VAL B C 1
ATOM 1350 O O . VAL B 1 75 ? -1.329 2.508 12.586 1 98.06 75 VAL B O 1
ATOM 1353 N N . SER B 1 76 ? -2.693 2.645 14.359 1 97.75 76 SER B N 1
ATOM 1354 C CA . SER B 1 76 ? -3.717 3.436 13.68 1 97.75 76 SER B CA 1
ATOM 1355 C C . SER B 1 76 ? -3.734 4.871 14.195 1 97.75 76 SER B C 1
ATOM 1357 O O . SER B 1 76 ? -3.271 5.145 15.305 1 97.75 76 SER B O 1
ATOM 1359 N N . PRO B 1 77 ? -4.098 5.754 13.297 1 96.25 77 PRO B N 1
ATOM 1360 C CA . PRO B 1 77 ? -4.215 7.129 13.789 1 96.25 77 PRO B CA 1
ATOM 1361 C C . PRO B 1 77 ? -5.16 7.246 14.984 1 96.25 77 PRO B C 1
ATOM 1363 O O . PRO B 1 77 ? -6.211 6.598 15.008 1 96.25 77 PRO B O 1
ATOM 1366 N N . ALA B 1 78 ? -4.676 7.805 16.047 1 82.31 78 ALA B N 1
ATOM 1367 C CA . ALA B 1 78 ? -5.496 8.078 17.219 1 82.31 78 ALA B CA 1
ATOM 1368 C C . ALA B 1 78 ? -6.562 9.125 16.906 1 82.31 78 ALA B C 1
ATOM 1370 O O . ALA B 1 78 ? -6.285 10.133 16.25 1 82.31 78 ALA B O 1
ATOM 1371 N N . ILE B 1 79 ? -7.574 8.625 16.328 1 62.09 79 ILE B N 1
ATOM 1372 C CA . ILE B 1 79 ? -8.578 9.656 16.078 1 62.09 79 ILE B CA 1
ATOM 1373 C C . ILE B 1 79 ? -8.555 10.688 17.203 1 62.09 79 ILE B C 1
ATOM 1375 O O . ILE B 1 79 ? -8.766 10.344 18.375 1 62.09 79 ILE B O 1
ATOM 1379 N N . ALA B 1 80 ? -7.59 11.555 17.234 1 49.44 80 ALA B N 1
ATOM 1380 C CA . ALA B 1 80 ? -7.848 12.664 18.141 1 49.44 80 ALA B CA 1
ATOM 1381 C C . ALA B 1 80 ? -9.336 13 18.188 1 49.44 80 ALA B C 1
ATOM 1383 O O . ALA B 1 80 ? -9.984 13.109 17.156 1 49.44 80 ALA B O 1
ATOM 1384 N N . HIS B 1 81 ? -10.078 12.312 19.078 1 42.59 81 HIS B N 1
ATOM 1385 C CA . HIS B 1 81 ? -11.414 12.844 19.312 1 42.59 81 HIS B CA 1
ATOM 1386 C C . HIS B 1 81 ? -11.484 14.328 18.984 1 42.59 81 HIS B C 1
ATOM 1388 O O . HIS B 1 81 ? -10.656 15.109 19.453 1 42.59 81 HIS B O 1
ATOM 1394 N N . ASN B 1 82 ? -11.828 14.68 17.766 1 40.19 82 ASN B N 1
ATOM 1395 C CA . ASN B 1 82 ? -12.203 16.078 17.688 1 40.19 82 ASN B CA 1
ATOM 1396 C C . ASN B 1 82 ? -12.484 16.672 19.062 1 40.19 82 ASN B C 1
ATOM 1398 O O . ASN B 1 82 ? -13.031 15.992 19.938 1 40.19 82 ASN B O 1
ATOM 1402 N N . GLY B 1 83 ? -11.664 17.578 19.672 1 37.66 83 GLY B N 1
ATOM 1403 C CA . GLY B 1 83 ? -12.227 18.391 20.734 1 37.66 83 GLY B CA 1
ATOM 1404 C C . GLY B 1 83 ? -13.742 18.516 20.656 1 37.66 83 GLY B C 1
ATOM 1405 O O . GLY B 1 83 ? -14.336 18.203 19.625 1 37.66 83 GLY B O 1
ATOM 1406 N N . PRO B 1 84 ? -14.484 18.594 21.797 1 37.47 84 PRO B N 1
ATOM 1407 C CA . PRO B 1 84 ? -15.938 18.828 21.766 1 37.47 84 PRO B CA 1
ATOM 1408 C C . PRO B 1 84 ? -16.359 19.703 20.594 1 37.47 84 PRO B C 1
ATOM 1410 O O . PRO B 1 84 ? -15.852 20.812 20.438 1 37.47 84 PRO B O 1
ATOM 1413 N N . GLU B 1 85 ? -16.297 19.219 19.438 1 37.19 85 GLU B N 1
ATOM 1414 C CA . GLU B 1 85 ? -17.078 20.094 18.562 1 37.19 85 GLU B CA 1
ATOM 1415 C C . GLU B 1 85 ? -18.172 20.828 19.344 1 37.19 85 GLU B C 1
ATOM 1417 O O . GLU B 1 85 ? -19.031 20.188 19.953 1 37.19 85 GLU B O 1
ATOM 1422 N N . ASN B 1 86 ? -17.766 21.797 20.125 1 33.28 86 ASN B N 1
ATOM 1423 C CA . ASN B 1 86 ? -18.781 22.75 20.594 1 33.28 86 ASN B CA 1
ATOM 1424 C C . ASN B 1 86 ? -19.859 22.984 19.547 1 33.28 86 ASN B C 1
ATOM 1426 O O . ASN B 1 86 ? -19.578 23.547 18.484 1 33.28 86 ASN B O 1
ATOM 1430 N N . GLU B 1 87 ? -20.562 21.969 19.297 1 36.88 87 GLU B N 1
ATOM 1431 C CA . GLU B 1 87 ? -21.844 22.25 18.672 1 36.88 87 GLU B CA 1
ATOM 1432 C C . GLU B 1 87 ? -22.438 23.562 19.172 1 36.88 87 GLU B C 1
ATOM 1434 O O . GLU B 1 87 ? -22.922 23.641 20.297 1 36.88 87 GLU B O 1
ATOM 1439 N N . THR B 1 88 ? -21.688 24.641 19.078 1 33.66 88 THR B N 1
ATOM 1440 C CA . THR B 1 88 ? -22.375 25.922 19.25 1 33.66 88 THR B CA 1
ATOM 1441 C C . THR B 1 88 ? -23.703 25.922 18.516 1 33.66 88 THR B C 1
ATOM 1443 O O . THR B 1 88 ? -23.75 25.75 17.297 1 33.66 88 THR B O 1
ATOM 1446 N N . SER B 1 89 ? -24.688 25.234 19.141 1 35.97 89 SER B N 1
ATOM 1447 C CA . SER B 1 89 ? -26.078 25.5 18.828 1 35.97 89 SER B CA 1
ATOM 1448 C C . SER B 1 89 ? -26.312 26.984 18.562 1 35.97 89 SER B C 1
ATOM 1450 O O . SER B 1 89 ? -26.141 27.812 19.453 1 35.97 89 SER B O 1
ATOM 1452 N N . PHE B 1 90 ? -25.75 27.453 17.469 1 33.38 90 PHE B N 1
ATOM 1453 C CA . PHE B 1 90 ? -26.219 28.766 17.047 1 33.38 90 PHE B CA 1
ATOM 1454 C C . PHE B 1 90 ? -27.734 28.859 17.141 1 33.38 90 PHE B C 1
ATOM 1456 O O . PHE B 1 90 ? -28.453 28.156 16.438 1 33.38 90 PHE B O 1
ATOM 1463 N N . HIS B 1 91 ? -28.219 28.875 18.406 1 37.56 91 HIS B N 1
ATOM 1464 C CA . HIS B 1 91 ? -29.547 29.422 18.625 1 37.56 91 HIS B CA 1
ATOM 1465 C C . HIS B 1 91 ? -29.766 30.688 17.797 1 37.56 91 HIS B C 1
ATOM 1467 O O . HIS B 1 91 ? -29.109 31.703 18.031 1 37.56 91 HIS B O 1
ATOM 1473 N N . SER B 1 92 ? -29.719 30.484 16.5 1 32.53 92 SER B N 1
ATOM 1474 C CA . SER B 1 92 ? -30.188 31.594 15.703 1 32.53 92 SER B CA 1
ATOM 1475 C C . SER B 1 92 ? -31.516 32.125 16.25 1 32.53 92 SER B C 1
ATOM 1477 O O . SER B 1 92 ? -32.531 31.453 16.203 1 32.53 92 SER B O 1
ATOM 1479 N N . ASN B 1 93 ? -31.422 32.75 17.391 1 35.12 93 ASN B N 1
ATOM 1480 C CA . ASN B 1 93 ? -32.5 33.656 17.844 1 35.12 93 ASN B CA 1
ATOM 1481 C C . ASN B 1 93 ? -32.812 34.688 16.797 1 35.12 93 ASN B C 1
ATOM 1483 O O . ASN B 1 93 ? -32.25 35.812 16.812 1 35.12 93 ASN B O 1
ATOM 1487 N N . GLN B 1 94 ? -32.625 34.406 15.562 1 27.23 94 GLN B N 1
ATOM 1488 C CA . GLN B 1 94 ? -32.906 35.594 14.773 1 27.23 94 GLN B CA 1
ATOM 1489 C C . GLN B 1 94 ? -34.344 36.031 14.93 1 27.23 94 GLN B C 1
ATOM 1491 O O . GLN B 1 94 ? -34.719 37.156 14.562 1 27.23 94 GLN B O 1
ATOM 1496 N N . LYS B 1 95 ? -35.469 35.312 14.938 1 30.42 95 LYS B N 1
ATOM 1497 C CA . LYS B 1 95 ? -36.5 36.156 14.336 1 30.42 95 LYS B CA 1
ATOM 1498 C C . LYS B 1 95 ? -36.562 37.5 15.008 1 30.42 95 LYS B C 1
ATOM 1500 O O . LYS B 1 95 ? -36.5 37.625 16.234 1 30.42 95 LYS B O 1
ATOM 1505 N N . ILE B 1 96 ? -36.5 38.531 14.141 1 31.75 96 ILE B N 1
ATOM 1506 C CA . ILE B 1 96 ? -36.781 39.938 13.789 1 31.75 96 ILE B CA 1
ATOM 1507 C C . ILE B 1 96 ? -38.094 40.375 14.422 1 31.75 96 ILE B C 1
ATOM 1509 O O . ILE B 1 96 ? -39.125 39.719 14.227 1 31.75 96 ILE B O 1
ATOM 1513 N N . GLY B 1 97 ? -38.094 40.844 15.672 1 27.8 97 GLY B N 1
ATOM 1514 C CA . GLY B 1 97 ? -39.031 41.875 16.094 1 27.8 97 GLY B CA 1
ATOM 1515 C C . GLY B 1 97 ? -39.156 43 15.109 1 27.8 97 GLY B C 1
ATOM 1516 O O . GLY B 1 97 ? -38.219 43.312 14.383 1 27.8 97 GLY B O 1
#

Organism: NCBI:txid471575

pLDDT: mean 85.4, std 24.09, range [27.23, 98.56]

Secondary structure (DSSP, 8-state):
--HHHHHHHHHHHTT--HHHHHHHHT--HHHHHHHHTTS---BHHHHHHHHHSTTTGGGHHHHHHS--BGGGTB-----------------------/--HHHHHHHHHHHTT--HHHHHHHHT--HHHHHHHHTTS---BHHHHHHHHHSTTTGGGHHHHHHS--BGGGTB--------S--------------

Solvent-accessible surface area (backbone atoms only — not comparable to full-atom values): 11255 Å² total; per-residue (Å²): 132,55,71,22,51,48,54,47,44,46,38,50,51,69,71,41,51,72,68,56,44,21,63,76,67,71,43,59,64,70,55,51,50,32,24,51,66,62,75,44,75,57,39,44,70,57,50,43,52,46,28,55,30,84,88,43,32,38,32,39,47,24,73,53,56,74,42,68,35,65,94,71,55,21,35,66,61,57,71,66,65,70,64,78,71,71,71,70,72,74,72,76,72,68,72,78,117,132,55,72,22,50,48,52,46,43,45,38,51,52,68,71,39,51,72,68,54,45,21,62,76,68,72,42,58,64,68,57,52,50,31,24,51,66,63,74,42,74,56,39,44,71,57,49,42,52,46,30,55,30,84,88,41,32,36,31,36,49,25,74,54,56,74,41,68,35,65,95,70,55,20,36,65,62,57,71,65,68,72,65,80,71,70,72,70,73,71,72,74,78,51,91,80,128

Sequence (194 aa):
MNIGEKIKAMRNAENLSQSQFCEIMQLPLSTLKKLEGGHNEPGWNTLSKLTQHPKFKKYTLWLMTDTTAPEAGQVSPAIAHNGPENETSFHSNQKIGMNIGEKIKAMRNAENLSQSQFCEIMQLPLSTLKKLEGGHNEPGWNTLSKLTQHPKFKKYTLWLMTDTTAPEAGQVSPAIAHNGPENETSFHSNQKIG

InterPro domains:
  IPR001387 Cro/C1-type, helix-turn-helix domain [PS50943] (7-50)
  IPR001387 Cro/C1-type, helix-turn-helix domain [SM00530] (6-63)
  IPR001387 Cro/C1-type, helix-turn-helix domain [cd00093] (4-50)
  IPR010982 Lambda repressor-like, DNA-binding domain superfamily [G3DSA:1.10.260.40] (1-97)
  IPR010982 Lambda repressor-like, DNA-binding domain superfamily [SSF47413] (1-62)

Foldseek 3Di:
DDLLCQVVLLCVLLPHDLVRVCVQQVHDSVVNCCSNVVNDPDDPSSLVSQCPDPSRVLQNCCSVPVDADVVVSNDGRPSPPPDPPPPPPPPPPPPVD/DDLLCQVVLLCVLLPHDLVRVCVQQVHDSVVNCCSNVVNDPDDPSSLVSQCPDPSRVLQNCCSVPVDADVVVSNDGRPSPPPDPPPPPPPPCPDDDD

Radius of gyration: 22.93 Å; Cα contacts (8 Å, |Δi|>4): 218; chains: 2; bounding box: 76×72×59 Å